Protein AF-A0AAD5YEL5-F1 (afdb_monomer)

Structure (mmCIF, N/CA/C/O backbone):
data_AF-A0AAD5YEL5-F1
#
_entry.id   AF-A0AAD5YEL5-F1
#
loop_
_atom_site.group_PDB
_atom_site.id
_atom_site.type_symbol
_atom_site.label_atom_id
_atom_site.label_alt_id
_atom_site.label_comp_id
_atom_site.label_asym_id
_atom_site.label_entity_id
_atom_site.label_seq_id
_atom_site.pdbx_PDB_ins_code
_atom_site.Cartn_x
_atom_site.Cartn_y
_atom_site.Cartn_z
_atom_site.occupancy
_atom_site.B_iso_or_equiv
_atom_site.auth_seq_id
_atom_site.auth_comp_id
_atom_site.auth_asym_id
_atom_site.auth_atom_id
_atom_site.pdbx_PDB_model_num
ATOM 1 N N . MET A 1 1 ? -29.087 7.025 43.192 1.00 60.03 1 MET A N 1
ATOM 2 C CA . MET A 1 1 ? -29.431 7.114 41.754 1.00 60.03 1 MET A CA 1
ATOM 3 C C . MET A 1 1 ? -28.448 7.960 40.945 1.00 60.03 1 MET A C 1
ATOM 5 O O . MET A 1 1 ? -28.019 7.461 39.921 1.00 60.03 1 MET A O 1
ATOM 9 N N . LYS A 1 2 ? -28.041 9.174 41.370 1.00 71.56 2 LYS A N 1
ATOM 10 C CA . LYS A 1 2 ? -27.072 10.000 40.603 1.00 71.56 2 LYS A CA 1
ATOM 11 C C . LYS A 1 2 ? -25.703 9.322 40.408 1.00 71.56 2 LYS A C 1
ATOM 13 O O . LYS A 1 2 ? -25.321 9.079 39.279 1.00 71.56 2 LYS A O 1
ATOM 18 N N . SER A 1 3 ? -25.078 8.846 41.488 1.00 79.50 3 SER A N 1
ATOM 19 C CA . SER A 1 3 ? -23.774 8.158 41.415 1.00 79.50 3 SER A CA 1
ATOM 20 C C . SER A 1 3 ? -23.759 6.912 40.510 1.00 79.50 3 SER A C 1
ATOM 22 O O . SER A 1 3 ? -22.764 6.654 39.849 1.00 79.50 3 SER A O 1
ATOM 24 N N . THR A 1 4 ? -24.854 6.149 40.440 1.00 80.94 4 THR A N 1
ATOM 25 C CA . THR A 1 4 ? -24.972 4.966 39.567 1.00 80.94 4 THR A CA 1
ATOM 26 C C . THR A 1 4 ? -25.079 5.342 38.087 1.00 80.94 4 THR A C 1
ATOM 28 O O . THR A 1 4 ? -24.641 4.598 37.219 1.00 80.94 4 THR A O 1
ATOM 31 N N . LYS A 1 5 ? -25.677 6.502 37.799 1.00 83.62 5 LYS A N 1
ATOM 32 C CA . LYS A 1 5 ? -25.782 7.041 36.446 1.00 83.62 5 LYS A CA 1
ATOM 33 C C . LYS A 1 5 ? -24.430 7.583 35.977 1.00 83.62 5 LYS A C 1
ATOM 35 O O . LYS A 1 5 ? -24.027 7.297 34.858 1.00 83.62 5 LYS A O 1
ATOM 40 N N . ASP A 1 6 ? -23.725 8.295 36.851 1.00 87.75 6 ASP A N 1
ATOM 41 C CA . ASP A 1 6 ? -22.418 8.877 36.536 1.00 87.75 6 ASP A CA 1
ATOM 42 C C . ASP A 1 6 ? -21.381 7.775 36.232 1.00 87.75 6 ASP A C 1
ATOM 44 O O . ASP A 1 6 ? -20.637 7.870 35.259 1.00 87.75 6 ASP A O 1
ATOM 48 N N . THR A 1 7 ? -21.393 6.666 36.986 1.00 88.50 7 THR A N 1
ATOM 49 C CA . THR A 1 7 ? -20.507 5.514 36.720 1.00 88.50 7 THR A CA 1
ATOM 50 C C . THR A 1 7 ? -20.870 4.750 35.446 1.00 88.50 7 THR A C 1
ATOM 52 O O . THR A 1 7 ? -19.987 4.201 34.786 1.00 88.50 7 THR A O 1
ATOM 55 N N . LEU A 1 8 ? -22.153 4.713 35.074 1.00 87.69 8 LEU A N 1
ATOM 56 C CA . LEU A 1 8 ? -22.609 4.142 33.807 1.00 87.69 8 LEU A CA 1
ATOM 57 C C . LEU A 1 8 ? -22.118 4.979 32.618 1.00 87.69 8 LEU A C 1
ATOM 59 O O . LEU A 1 8 ? -21.573 4.422 31.668 1.00 87.69 8 LEU A O 1
ATOM 63 N N . GLU A 1 9 ? -22.284 6.302 32.676 1.00 88.00 9 GLU A N 1
ATOM 64 C CA . GLU A 1 9 ? -21.824 7.220 31.626 1.00 88.00 9 GLU A CA 1
ATOM 65 C C . GLU A 1 9 ? -20.300 7.152 31.446 1.00 88.00 9 GLU A C 1
ATOM 67 O O . GLU A 1 9 ? -19.822 7.069 30.315 1.00 88.00 9 GLU A O 1
ATOM 72 N N . GLU A 1 10 ? -19.539 7.076 32.542 1.00 92.25 10 GLU A N 1
ATOM 73 C CA . GLU A 1 10 ? -18.082 6.911 32.502 1.00 92.25 10 GLU A CA 1
ATOM 74 C C . GLU A 1 10 ? -17.660 5.583 31.848 1.00 92.25 10 GLU A C 1
ATOM 76 O O . GLU A 1 10 ? -16.803 5.565 30.961 1.00 92.25 10 GLU A O 1
ATOM 81 N N . LYS A 1 11 ? -18.294 4.461 32.225 1.00 90.50 11 LYS A N 1
ATOM 82 C CA . LYS A 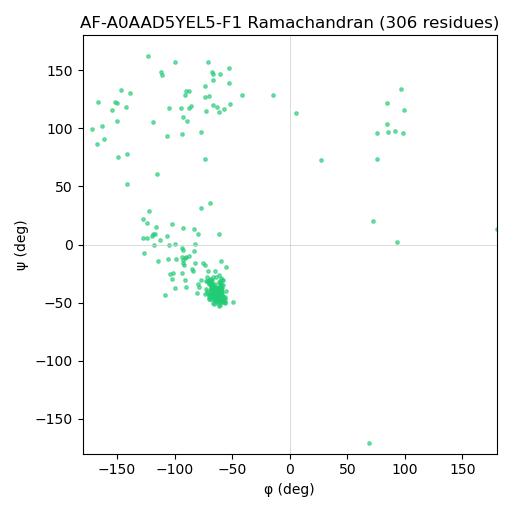1 11 ? -18.017 3.146 31.619 1.00 90.50 11 LYS A CA 1
ATOM 83 C C . LYS A 1 11 ? -18.358 3.116 30.125 1.00 90.50 11 LYS A C 1
ATOM 85 O O . LYS A 1 11 ? -17.594 2.550 29.342 1.00 90.50 11 LYS A O 1
ATOM 90 N N . LEU A 1 12 ? -19.484 3.712 29.727 1.00 90.44 12 LEU A N 1
ATOM 91 C CA . LEU A 1 12 ? -19.897 3.800 28.323 1.00 90.44 12 LEU A CA 1
ATOM 92 C C . LEU A 1 12 ? -18.916 4.648 27.509 1.00 90.44 12 LEU A C 1
ATOM 94 O O . LEU A 1 12 ? -18.442 4.189 26.468 1.00 90.44 12 LEU A O 1
ATOM 98 N N . GLY A 1 13 ? -18.555 5.830 28.019 1.00 89.25 13 GLY A N 1
ATOM 99 C CA . GLY A 1 13 ? -17.576 6.711 27.383 1.00 89.25 13 GLY A CA 1
ATOM 100 C C . GLY A 1 13 ? -16.210 6.043 27.233 1.00 89.25 13 GLY A C 1
ATOM 101 O O . GLY A 1 13 ? -15.610 6.092 26.163 1.00 89.25 13 GLY A O 1
ATOM 102 N N . SER A 1 14 ? -15.758 5.317 28.260 1.00 93.06 14 SER A N 1
ATOM 103 C CA . SER A 1 14 ? -14.503 4.560 28.209 1.00 93.06 14 SER A CA 1
ATOM 104 C C . SER A 1 14 ? -14.507 3.472 27.126 1.00 93.06 14 SER A C 1
ATOM 106 O O . SER A 1 14 ? -13.517 3.310 26.410 1.00 93.06 14 SER A O 1
ATOM 108 N N . ILE A 1 15 ? -15.612 2.731 26.962 1.00 92.00 15 ILE A N 1
ATOM 109 C CA . ILE A 1 15 ? -15.732 1.689 25.925 1.00 92.00 15 ILE A CA 1
ATOM 110 C C . ILE A 1 15 ? -15.733 2.303 24.526 1.00 92.00 15 ILE A C 1
ATOM 112 O O . ILE A 1 15 ? -15.065 1.774 23.631 1.00 92.00 15 ILE A O 1
ATOM 116 N N . GLU A 1 16 ? -16.463 3.402 24.341 1.00 89.25 16 GLU A N 1
ATOM 117 C CA . GLU A 1 16 ? -16.514 4.129 2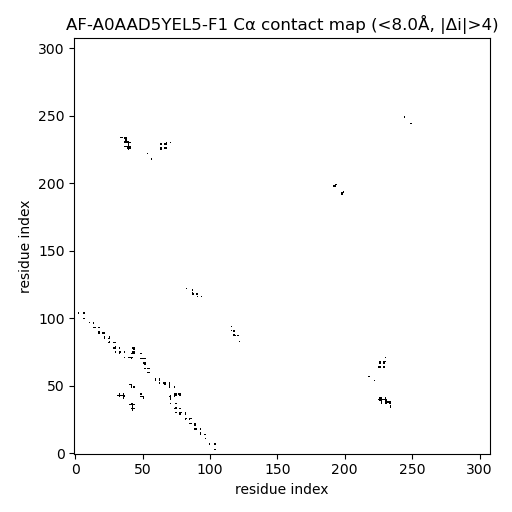3.075 1.00 89.25 16 GLU A CA 1
ATOM 118 C C . GLU A 1 16 ? -15.127 4.656 22.690 1.00 89.25 16 GLU A C 1
ATOM 120 O O . GLU A 1 16 ? -14.623 4.348 21.606 1.00 89.25 16 GLU A O 1
ATOM 125 N N . GLU A 1 17 ? -14.472 5.384 23.594 1.00 91.88 17 GLU A N 1
ATOM 126 C CA . GLU A 1 17 ? -13.170 5.999 23.343 1.00 91.88 17 GLU A CA 1
ATOM 127 C C . GLU A 1 17 ? -12.079 4.948 23.099 1.00 91.88 17 GLU A C 1
ATOM 129 O O . GLU A 1 17 ? -11.288 5.071 22.154 1.00 91.88 17 GLU A O 1
ATOM 134 N N . ALA A 1 18 ? -12.060 3.870 23.892 1.00 91.38 18 ALA A N 1
ATOM 135 C CA . ALA A 1 18 ? -11.120 2.769 23.707 1.00 91.38 18 ALA A CA 1
ATOM 136 C C . ALA A 1 18 ? -11.345 2.049 22.369 1.00 91.38 18 ALA A C 1
ATOM 138 O O . ALA A 1 18 ? -10.379 1.730 21.669 1.00 91.38 18 ALA A O 1
ATOM 139 N N . GLY A 1 19 ? -12.605 1.812 21.989 1.00 90.56 19 GLY A N 1
ATOM 140 C CA . GLY A 1 19 ? -12.966 1.194 20.713 1.00 90.56 19 GLY A CA 1
ATOM 141 C C . GLY A 1 19 ? -12.574 2.059 19.515 1.00 90.56 19 GLY A C 1
ATOM 142 O O . GLY A 1 19 ? -11.928 1.569 18.581 1.00 90.56 19 GLY A O 1
ATOM 143 N N . ALA A 1 20 ? -12.892 3.354 19.563 1.00 89.38 20 ALA A N 1
ATOM 144 C CA . ALA A 1 20 ? -12.575 4.316 18.511 1.00 89.38 20 ALA A CA 1
ATOM 145 C C . ALA A 1 20 ? -11.061 4.492 18.340 1.00 89.38 20 ALA A C 1
ATOM 147 O O . ALA A 1 20 ? -10.538 4.393 17.226 1.00 89.38 20 ALA A O 1
ATOM 148 N N . THR A 1 21 ? -10.334 4.680 19.443 1.00 90.88 21 THR A N 1
ATOM 149 C CA . THR A 1 21 ? -8.877 4.872 19.426 1.00 90.88 21 THR A CA 1
ATOM 150 C C . THR A 1 21 ? -8.157 3.623 18.929 1.00 90.88 21 THR A C 1
ATOM 152 O O . THR A 1 21 ? -7.275 3.720 18.071 1.00 90.88 21 THR A O 1
ATOM 155 N N . ARG A 1 22 ? -8.564 2.434 19.397 1.00 92.31 22 ARG A N 1
ATOM 156 C CA . ARG A 1 22 ? -8.002 1.153 18.948 1.00 92.31 22 ARG A CA 1
ATOM 157 C C . ARG A 1 22 ? -8.227 0.936 17.458 1.00 92.31 22 ARG A C 1
ATOM 159 O O . ARG A 1 22 ? -7.270 0.636 16.747 1.00 92.31 22 ARG A O 1
ATOM 166 N N . THR A 1 23 ? -9.458 1.121 16.986 1.00 92.12 23 THR A N 1
ATOM 167 C CA . THR A 1 23 ? -9.810 0.936 15.571 1.00 92.12 23 THR A CA 1
ATOM 168 C C . THR A 1 23 ? -9.034 1.907 14.692 1.00 92.12 23 THR A C 1
ATOM 170 O O . THR A 1 23 ? -8.425 1.498 13.703 1.00 92.12 23 THR A O 1
ATOM 173 N N . ARG A 1 24 ? -8.981 3.187 15.081 1.00 89.38 24 ARG A N 1
ATOM 174 C CA . ARG A 1 24 ? -8.246 4.224 14.351 1.00 89.38 24 ARG A CA 1
ATOM 175 C C . ARG A 1 24 ? -6.754 3.916 14.276 1.00 89.38 24 ARG A C 1
ATOM 177 O O . ARG A 1 24 ? -6.180 3.989 13.192 1.00 89.38 24 ARG A O 1
ATOM 184 N N . SER A 1 25 ? -6.135 3.573 15.406 1.00 91.44 25 SER A N 1
ATOM 185 C CA . SER A 1 25 ? -4.701 3.275 15.470 1.00 91.44 25 SER A CA 1
ATOM 186 C C . SER A 1 25 ? -4.351 2.048 14.627 1.00 91.44 25 SER A C 1
ATOM 188 O O . SER A 1 25 ? -3.506 2.136 13.737 1.00 91.44 25 SER A O 1
ATOM 190 N N . LYS A 1 26 ? -5.078 0.939 14.813 1.00 91.25 26 LYS A N 1
ATOM 191 C CA . LYS A 1 26 ? -4.846 -0.309 14.074 1.00 91.25 26 LYS A CA 1
ATOM 192 C C . LYS A 1 26 ? -5.088 -0.170 12.575 1.00 91.25 26 LYS A C 1
ATOM 194 O O . LYS A 1 26 ? -4.292 -0.657 11.780 1.00 91.25 26 LYS A O 1
ATOM 199 N N . THR A 1 27 ? -6.162 0.509 12.173 1.00 89.94 27 THR A N 1
ATOM 200 C CA . THR A 1 27 ? -6.455 0.737 10.749 1.00 89.94 27 THR A CA 1
ATOM 201 C C . THR A 1 27 ? -5.363 1.587 10.111 1.00 89.94 27 THR A C 1
ATOM 203 O O . THR A 1 27 ? -4.889 1.266 9.023 1.00 89.94 27 THR A O 1
ATOM 206 N N . LYS A 1 28 ? -4.900 2.632 10.807 1.00 90.19 28 LYS A N 1
ATOM 207 C CA . LYS A 1 28 ? -3.792 3.470 10.339 1.00 90.19 28 LYS A CA 1
ATOM 208 C C . LYS A 1 28 ? -2.496 2.672 10.203 1.00 90.19 28 LYS A C 1
ATOM 210 O O . LYS A 1 28 ? -1.810 2.806 9.196 1.00 90.19 28 LYS A O 1
ATOM 215 N N . GLU A 1 29 ? -2.171 1.837 11.184 1.00 91.31 29 GLU A N 1
ATOM 216 C CA . GLU A 1 29 ? -0.990 0.972 11.146 1.00 91.31 29 GLU A CA 1
ATOM 217 C C . GLU A 1 29 ? -1.044 -0.010 9.967 1.00 91.31 29 GLU A C 1
ATOM 219 O O . GLU A 1 29 ? -0.094 -0.090 9.189 1.00 91.31 29 GLU A O 1
ATOM 224 N N . MET A 1 30 ? -2.179 -0.689 9.772 1.00 88.25 30 MET A N 1
ATOM 225 C CA . MET A 1 30 ? -2.374 -1.628 8.663 1.00 88.25 30 MET A CA 1
ATOM 226 C C . MET A 1 30 ? -2.285 -0.949 7.293 1.00 88.25 30 MET A C 1
ATOM 228 O O . MET A 1 30 ? -1.629 -1.470 6.388 1.00 88.25 30 MET A O 1
ATOM 232 N N . LEU A 1 31 ? -2.908 0.222 7.132 1.00 87.81 31 LEU A N 1
ATOM 233 C CA . LEU A 1 31 ? -2.862 0.974 5.879 1.00 87.81 31 LEU A CA 1
ATOM 234 C C . LEU A 1 31 ? -1.461 1.516 5.592 1.00 87.81 31 LEU A C 1
ATOM 236 O O . LEU A 1 31 ? -0.997 1.397 4.460 1.00 87.81 31 LEU A O 1
ATOM 240 N N . ASN A 1 32 ? -0.758 2.040 6.597 1.00 89.94 32 ASN A N 1
ATOM 241 C CA . ASN A 1 32 ? 0.625 2.492 6.437 1.00 89.94 32 ASN A CA 1
ATOM 242 C C . ASN A 1 32 ? 1.547 1.335 6.046 1.00 89.94 32 ASN A C 1
ATOM 244 O O . ASN A 1 32 ? 2.306 1.452 5.086 1.00 89.94 32 ASN A O 1
ATOM 248 N N . LEU A 1 33 ? 1.418 0.184 6.711 1.00 90.56 33 LEU A N 1
ATOM 249 C CA . LEU A 1 33 ? 2.179 -1.016 6.370 1.00 90.56 33 LEU A CA 1
ATOM 250 C C . LEU A 1 33 ? 1.914 -1.465 4.924 1.00 90.56 33 LEU A C 1
ATOM 252 O O . LEU A 1 33 ? 2.845 -1.837 4.204 1.00 90.56 33 LEU A O 1
ATOM 256 N N . ALA A 1 34 ? 0.654 -1.428 4.486 1.00 88.44 34 ALA A N 1
ATOM 257 C CA . ALA A 1 34 ? 0.283 -1.767 3.117 1.00 88.44 34 ALA A CA 1
ATOM 258 C C . ALA A 1 34 ? 0.851 -0.762 2.103 1.00 88.44 34 ALA A C 1
ATOM 260 O O . ALA A 1 34 ? 1.395 -1.172 1.074 1.00 88.44 34 ALA A O 1
ATOM 261 N N . LEU A 1 35 ? 0.778 0.538 2.401 1.00 88.06 35 LEU A N 1
ATOM 262 C CA . LEU A 1 35 ? 1.334 1.604 1.567 1.00 88.06 35 LEU A CA 1
ATOM 263 C C . LEU A 1 35 ? 2.854 1.492 1.434 1.00 88.06 35 LEU A C 1
ATOM 265 O O . LEU A 1 35 ? 3.367 1.602 0.321 1.00 88.06 35 LEU A O 1
ATOM 269 N N . ASP A 1 36 ? 3.569 1.203 2.520 1.00 89.19 36 ASP A N 1
ATOM 270 C CA . ASP A 1 36 ? 5.022 1.017 2.502 1.00 89.19 36 ASP A CA 1
ATOM 271 C C . ASP A 1 36 ? 5.428 -0.208 1.679 1.00 89.19 36 ASP A C 1
ATOM 273 O O . ASP A 1 36 ? 6.371 -0.156 0.881 1.00 89.19 36 ASP A O 1
ATOM 277 N N . ARG A 1 37 ? 4.692 -1.318 1.814 1.00 88.62 37 ARG A N 1
ATOM 278 C CA . ARG A 1 37 ? 4.913 -2.527 1.004 1.00 88.62 37 ARG A CA 1
ATOM 279 C C . ARG A 1 37 ? 4.679 -2.262 -0.480 1.00 88.62 37 ARG A C 1
ATOM 281 O O . ARG A 1 37 ? 5.519 -2.647 -1.299 1.00 88.62 37 ARG A O 1
ATOM 288 N N . VAL A 1 38 ? 3.604 -1.553 -0.821 1.00 87.75 38 VAL A N 1
ATOM 289 C CA . VAL A 1 38 ? 3.331 -1.136 -2.203 1.00 87.75 38 VAL A CA 1
ATOM 290 C C . VAL A 1 38 ? 4.409 -0.182 -2.705 1.00 87.75 38 VAL A C 1
ATOM 292 O O . VAL A 1 38 ? 4.892 -0.368 -3.817 1.00 87.75 38 VAL A O 1
ATOM 295 N N . GLY A 1 39 ? 4.875 0.764 -1.888 1.00 84.94 39 GLY A N 1
ATOM 296 C CA . GLY A 1 39 ? 5.997 1.654 -2.204 1.00 84.94 39 GLY A CA 1
ATOM 297 C C . GLY A 1 39 ? 7.299 0.913 -2.527 1.00 84.94 39 GLY A C 1
ATOM 298 O O . GLY A 1 39 ? 8.094 1.354 -3.359 1.00 84.94 39 GLY A O 1
ATOM 299 N N . GLN A 1 40 ? 7.501 -0.266 -1.935 1.00 88.00 40 GLN A N 1
ATOM 300 C CA . GLN A 1 40 ? 8.617 -1.169 -2.243 1.00 88.00 40 GLN A CA 1
ATOM 301 C C . GLN A 1 40 ? 8.384 -2.051 -3.482 1.00 88.00 40 GLN A C 1
ATOM 303 O O . GLN A 1 40 ? 9.245 -2.868 -3.816 1.00 88.00 40 GLN A O 1
ATOM 308 N N . GLY A 1 41 ? 7.242 -1.921 -4.161 1.00 83.31 41 GLY A N 1
ATOM 309 C CA . GLY A 1 41 ? 6.861 -2.763 -5.294 1.00 83.31 41 GLY A CA 1
ATOM 310 C C . GLY A 1 41 ? 6.474 -4.188 -4.907 1.00 83.31 41 GLY A C 1
ATOM 311 O O . GLY A 1 41 ? 6.534 -5.083 -5.746 1.00 83.31 41 GLY A O 1
ATOM 312 N N . LYS A 1 42 ? 6.116 -4.420 -3.641 1.00 86.94 42 LYS A N 1
ATOM 313 C CA . LYS A 1 42 ? 5.608 -5.704 -3.144 1.00 86.94 42 LYS A CA 1
ATOM 314 C C . LYS A 1 42 ? 4.077 -5.640 -3.041 1.00 86.94 42 LYS A C 1
ATOM 316 O O . LYS A 1 42 ? 3.529 -4.545 -2.913 1.00 86.94 42 LYS A O 1
ATOM 321 N N . PRO A 1 43 ? 3.371 -6.783 -3.063 1.00 82.69 43 PRO A N 1
ATOM 322 C CA . PRO A 1 43 ? 1.948 -6.816 -2.734 1.00 82.69 43 PRO A CA 1
ATOM 323 C C . PRO A 1 43 ? 1.688 -6.151 -1.372 1.00 82.69 43 PRO A C 1
ATOM 325 O O . PRO A 1 43 ? 2.468 -6.333 -0.436 1.00 82.69 43 PRO A O 1
ATOM 328 N N . GLY A 1 44 ? 0.607 -5.370 -1.264 1.00 72.81 44 GLY A N 1
ATOM 329 C CA . GLY A 1 44 ? 0.267 -4.637 -0.033 1.00 72.81 44 GLY A CA 1
ATOM 330 C C . GLY A 1 44 ? -0.074 -5.540 1.160 1.00 72.81 44 GLY A C 1
ATOM 331 O O . GLY A 1 44 ? 0.090 -5.140 2.309 1.00 72.81 44 GLY A O 1
ATOM 332 N N . VAL A 1 45 ? -0.476 -6.784 0.896 1.00 80.19 45 VAL A N 1
ATOM 333 C CA . VAL A 1 45 ? -0.843 -7.797 1.896 1.00 80.19 45 VAL A CA 1
ATOM 334 C C . VAL A 1 45 ? 0.037 -9.037 1.700 1.00 80.19 45 VAL A C 1
ATOM 336 O O . VAL A 1 45 ? 0.705 -9.172 0.675 1.00 80.19 45 VAL A O 1
ATOM 339 N N . GLU A 1 46 ? 0.113 -9.908 2.705 1.00 75.25 46 GLU A N 1
ATOM 340 C CA . GLU A 1 46 ? 0.951 -11.108 2.676 1.00 75.25 46 GLU A CA 1
ATOM 341 C C . GLU A 1 46 ? 0.722 -11.986 1.434 1.00 75.25 46 GLU A C 1
ATOM 343 O O . GLU A 1 46 ? -0.359 -12.022 0.843 1.00 75.25 46 GLU A O 1
ATOM 348 N N . LYS A 1 47 ? 1.781 -12.711 1.045 1.00 59.53 47 LYS A N 1
ATOM 349 C CA . LYS A 1 47 ? 1.885 -13.470 -0.214 1.00 59.53 47 LYS A CA 1
ATOM 350 C C . LYS A 1 47 ? 0.762 -14.492 -0.444 1.00 59.53 47 LYS A C 1
ATOM 352 O O . LYS A 1 47 ? 0.589 -14.917 -1.580 1.00 59.53 47 LYS A O 1
ATOM 357 N N . SER A 1 48 ? 0.038 -14.900 0.599 1.00 60.19 48 SER A N 1
ATOM 358 C CA . SER A 1 48 ? -1.075 -15.853 0.515 1.00 60.19 48 SER A CA 1
ATOM 359 C C . SER A 1 48 ? -2.318 -15.276 -0.164 1.00 60.19 48 SER A C 1
ATOM 361 O O . SER A 1 48 ? -3.121 -16.043 -0.687 1.00 60.19 48 SER A O 1
ATOM 363 N N . LEU A 1 49 ? -2.477 -13.948 -0.178 1.00 64.88 49 LEU A N 1
ATOM 364 C CA . LEU A 1 49 ? -3.686 -13.300 -0.690 1.00 64.88 49 LEU A CA 1
ATOM 365 C C . LEU A 1 49 ? -3.516 -12.779 -2.119 1.00 64.88 49 LEU A C 1
ATOM 367 O O . LEU A 1 49 ? -4.451 -12.872 -2.909 1.00 64.88 49 LEU A O 1
ATOM 371 N N . ILE A 1 50 ? -2.337 -12.249 -2.468 1.00 78.50 50 ILE A N 1
ATOM 372 C CA . ILE A 1 50 ? -2.044 -11.709 -3.804 1.00 78.50 50 ILE A CA 1
ATOM 373 C C . ILE A 1 50 ? -0.573 -11.941 -4.176 1.00 78.50 50 ILE A C 1
ATOM 375 O O . ILE A 1 50 ? 0.339 -11.598 -3.420 1.00 78.50 50 ILE A O 1
ATOM 379 N N . SER A 1 51 ? -0.337 -12.434 -5.396 1.00 84.75 51 SER A N 1
ATOM 380 C CA . SER A 1 51 ? 0.987 -12.532 -6.023 1.00 84.75 51 SER A CA 1
ATOM 381 C C . SER A 1 51 ? 1.120 -11.579 -7.210 1.00 84.75 51 SER A C 1
ATOM 383 O O . SER A 1 51 ? 0.152 -11.340 -7.928 1.00 84.75 51 SER A O 1
ATOM 385 N N . LEU A 1 52 ? 2.333 -11.075 -7.456 1.00 84.62 52 LEU A N 1
ATOM 386 C CA . LEU A 1 52 ? 2.631 -10.301 -8.664 1.00 84.62 52 LEU A CA 1
ATOM 387 C C . LEU A 1 52 ? 2.528 -11.183 -9.921 1.00 84.62 52 LEU A C 1
ATOM 389 O O . LEU A 1 52 ? 2.861 -12.370 -9.847 1.00 84.62 52 LEU A O 1
ATOM 393 N N . PRO A 1 53 ? 2.098 -10.621 -11.065 1.00 85.19 53 PRO A N 1
ATOM 394 C CA . PRO A 1 53 ? 2.066 -11.353 -12.325 1.00 85.19 53 PRO A CA 1
ATOM 395 C C . PRO A 1 53 ? 3.481 -11.812 -12.722 1.00 85.19 53 PRO A C 1
ATOM 397 O O . PRO A 1 53 ? 4.462 -11.119 -12.431 1.00 85.19 53 PRO A O 1
ATOM 400 N N . PRO A 1 54 ? 3.621 -12.973 -13.382 1.00 84.25 54 PRO A N 1
ATOM 401 C CA . PRO A 1 54 ? 4.908 -13.422 -13.893 1.00 84.25 54 PRO A CA 1
ATOM 402 C C . PRO A 1 54 ? 5.386 -12.502 -15.024 1.00 84.25 54 PRO A C 1
ATOM 404 O O . PRO A 1 54 ? 4.601 -12.065 -15.863 1.00 84.25 54 PRO A O 1
ATOM 407 N N . TYR A 1 55 ? 6.689 -12.220 -15.070 1.00 81.38 55 TYR A N 1
ATOM 408 C CA . TYR A 1 55 ? 7.259 -11.317 -16.069 1.00 81.38 55 TYR A CA 1
ATOM 409 C C . TYR A 1 55 ? 7.161 -11.914 -17.491 1.00 81.38 55 TYR A C 1
ATOM 411 O O . TYR A 1 55 ? 7.761 -12.962 -17.751 1.00 81.38 55 TYR A O 1
ATOM 419 N N . PRO A 1 56 ? 6.468 -11.257 -18.443 1.00 79.00 56 PRO A N 1
ATOM 420 C CA . PRO A 1 56 ? 6.156 -11.824 -19.756 1.00 79.00 56 PRO A CA 1
ATOM 421 C C . PRO A 1 56 ? 7.289 -11.691 -20.794 1.00 79.00 56 PRO A C 1
ATOM 423 O O . PRO A 1 56 ? 7.062 -11.947 -21.976 1.00 79.00 56 PRO A O 1
ATOM 426 N N . ARG A 1 57 ? 8.518 -11.345 -20.368 1.00 79.19 57 ARG A N 1
ATOM 427 C CA . ARG A 1 57 ? 9.698 -11.052 -21.218 1.00 79.19 57 ARG A CA 1
ATOM 428 C C . ARG A 1 57 ? 9.546 -9.743 -22.032 1.00 79.19 57 ARG A C 1
ATOM 430 O O . ARG A 1 57 ? 8.651 -8.947 -21.766 1.00 79.19 57 ARG A O 1
ATOM 437 N N . LEU A 1 58 ? 10.465 -9.477 -22.974 1.00 71.38 58 LEU A N 1
ATOM 438 C CA . LEU A 1 58 ? 10.702 -8.149 -23.585 1.00 71.38 58 LEU A CA 1
ATOM 439 C C . LEU A 1 58 ? 9.491 -7.466 -24.229 1.00 71.38 58 LEU A C 1
ATOM 441 O O . LEU A 1 58 ? 9.374 -6.252 -24.172 1.00 71.38 58 LEU A O 1
ATOM 445 N N . LEU A 1 59 ? 8.637 -8.211 -24.924 1.00 76.56 59 LEU A N 1
ATOM 446 C CA . LEU A 1 59 ? 7.684 -7.594 -25.854 1.00 76.56 59 LEU A CA 1
ATOM 447 C C . LEU A 1 59 ? 6.373 -7.170 -25.179 1.00 76.56 59 LEU A C 1
ATOM 449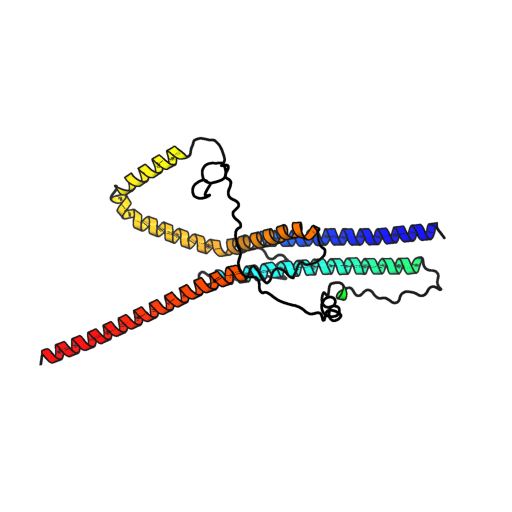 O O . LEU A 1 59 ? 5.575 -6.464 -25.780 1.00 76.56 59 LEU A O 1
ATOM 453 N N . ARG A 1 60 ? 6.151 -7.565 -23.917 1.00 79.12 60 ARG A N 1
ATOM 454 C CA . ARG A 1 60 ? 4.903 -7.314 -23.170 1.00 79.12 60 ARG A CA 1
ATOM 455 C C . ARG A 1 60 ? 5.131 -6.549 -21.866 1.00 79.12 60 ARG A C 1
ATOM 457 O O . ARG A 1 60 ? 4.387 -6.693 -20.900 1.00 79.12 60 ARG A O 1
ATOM 464 N N . ILE A 1 61 ? 6.176 -5.724 -21.833 1.00 80.94 61 ILE A N 1
ATOM 465 C CA . ILE A 1 61 ? 6.538 -4.912 -20.661 1.00 80.94 61 ILE A CA 1
ATOM 466 C C . ILE A 1 61 ? 5.399 -3.956 -20.275 1.00 80.94 61 ILE A C 1
ATOM 468 O O . ILE A 1 61 ? 5.171 -3.708 -19.092 1.00 80.94 61 ILE A O 1
ATOM 472 N N . TRP A 1 62 ? 4.670 -3.441 -21.266 1.00 79.38 62 TRP A N 1
ATOM 473 C CA . TRP A 1 62 ? 3.538 -2.549 -21.037 1.00 79.38 62 TRP A CA 1
ATOM 474 C C . TRP A 1 62 ? 2.374 -3.253 -20.336 1.00 79.38 62 TRP A C 1
ATOM 476 O O . TRP A 1 62 ? 1.922 -2.786 -19.290 1.00 79.38 62 TRP A O 1
ATOM 486 N N . ASP A 1 63 ? 1.955 -4.410 -20.859 1.00 81.62 63 ASP A N 1
ATOM 487 C CA . ASP A 1 63 ? 0.926 -5.249 -20.237 1.00 81.62 63 ASP A CA 1
ATOM 488 C C . ASP A 1 63 ? 1.327 -5.615 -18.805 1.00 81.62 63 ASP A C 1
ATOM 490 O O . ASP A 1 63 ? 0.541 -5.447 -17.876 1.00 81.62 63 ASP A O 1
ATOM 494 N N . TYR A 1 64 ? 2.589 -6.009 -18.604 1.00 83.88 64 TYR A N 1
ATOM 495 C CA . TYR A 1 64 ? 3.132 -6.311 -17.282 1.00 83.88 64 TYR A CA 1
ATOM 496 C C . TYR A 1 64 ? 3.027 -5.127 -16.322 1.00 83.88 64 TYR A C 1
ATOM 498 O O . TYR A 1 64 ? 2.584 -5.291 -15.189 1.00 83.88 64 TYR A O 1
ATOM 506 N N . ALA A 1 65 ? 3.397 -3.919 -16.753 1.00 82.69 65 ALA A N 1
ATOM 507 C CA . ALA A 1 65 ? 3.298 -2.733 -15.908 1.00 82.69 65 ALA A CA 1
ATOM 508 C C . ALA A 1 65 ? 1.843 -2.436 -15.498 1.00 82.69 65 ALA A C 1
ATOM 510 O O . ALA A 1 65 ? 1.595 -2.076 -14.342 1.00 82.69 65 ALA A O 1
ATOM 511 N N . GLN A 1 66 ? 0.880 -2.627 -16.407 1.00 84.00 66 GLN A N 1
ATOM 512 C CA . GLN A 1 66 ? -0.549 -2.464 -16.114 1.00 84.00 66 GLN A CA 1
ATOM 513 C C . GLN A 1 66 ? -1.070 -3.546 -15.164 1.00 84.00 66 GLN A C 1
ATOM 515 O O . GLN A 1 66 ? -1.770 -3.239 -14.196 1.00 84.00 66 GLN A O 1
ATOM 520 N N . GLU A 1 67 ? -0.697 -4.804 -15.385 1.00 84.81 67 GLU A N 1
ATOM 521 C CA . GLU A 1 67 ? -1.073 -5.920 -14.516 1.00 84.81 67 GLU A CA 1
ATOM 522 C C . GLU A 1 67 ? -0.479 -5.764 -13.111 1.00 84.81 67 GLU A C 1
ATOM 524 O O . GLU A 1 67 ? -1.187 -5.942 -12.117 1.00 84.81 67 GLU A O 1
ATOM 529 N N . VAL A 1 68 ? 0.788 -5.349 -13.000 1.00 86.94 68 VAL A N 1
ATOM 530 C CA . VAL A 1 68 ? 1.440 -5.032 -11.721 1.00 86.94 68 VAL A CA 1
ATOM 531 C C . VAL A 1 68 ? 0.696 -3.906 -11.014 1.00 86.94 68 VAL A C 1
ATOM 533 O O . VAL A 1 68 ? 0.360 -4.045 -9.840 1.00 86.94 68 VAL A O 1
ATOM 536 N N . ARG A 1 69 ? 0.369 -2.814 -11.715 1.00 85.81 69 ARG A N 1
ATOM 537 C CA . ARG A 1 69 ? -0.415 -1.707 -11.150 1.00 85.81 69 ARG A CA 1
ATOM 538 C C . ARG A 1 69 ? -1.761 -2.187 -10.605 1.00 85.81 69 ARG A C 1
ATOM 540 O O . ARG A 1 69 ? -2.097 -1.879 -9.462 1.00 85.81 69 ARG A O 1
ATOM 547 N N . LYS A 1 70 ? -2.514 -2.952 -11.400 1.00 86.81 70 LYS A N 1
ATOM 548 C CA . LYS A 1 70 ? -3.821 -3.508 -11.015 1.00 86.81 70 LYS A CA 1
ATOM 549 C C . LYS A 1 70 ? -3.704 -4.403 -9.783 1.00 86.81 70 LYS A C 1
ATOM 551 O O . LYS A 1 70 ? -4.509 -4.297 -8.864 1.00 86.81 70 LYS A O 1
ATOM 556 N N . THR A 1 71 ? -2.663 -5.227 -9.740 1.00 88.31 71 THR A N 1
ATOM 557 C CA . THR A 1 71 ? -2.372 -6.132 -8.624 1.00 88.31 71 THR A CA 1
ATOM 558 C C . THR A 1 71 ? -2.027 -5.368 -7.344 1.00 88.31 71 THR A C 1
ATOM 560 O O . THR A 1 71 ? -2.543 -5.688 -6.275 1.00 88.31 71 THR A O 1
ATOM 563 N N . LEU A 1 72 ? -1.197 -4.325 -7.438 1.00 84.81 72 LEU A N 1
ATOM 564 C CA . LEU A 1 72 ? -0.840 -3.481 -6.294 1.00 84.81 72 LEU A CA 1
ATOM 565 C C . LEU A 1 72 ? -2.063 -2.737 -5.738 1.00 84.81 72 LEU A C 1
ATOM 567 O O . LEU A 1 72 ? -2.260 -2.722 -4.525 1.00 84.81 72 LEU A O 1
ATOM 571 N N . LEU A 1 73 ? -2.916 -2.186 -6.607 1.00 86.38 73 LEU A N 1
ATOM 572 C CA . LEU A 1 73 ? -4.165 -1.529 -6.203 1.00 86.38 73 LEU A CA 1
ATOM 573 C C . LEU A 1 73 ? -5.158 -2.508 -5.565 1.00 86.38 73 LEU A C 1
ATOM 575 O O . LEU A 1 73 ? -5.746 -2.192 -4.532 1.00 86.38 73 LEU A O 1
ATOM 579 N N . ALA A 1 74 ? -5.299 -3.713 -6.124 1.00 86.06 74 ALA A N 1
ATOM 580 C CA . ALA A 1 74 ? -6.098 -4.772 -5.514 1.00 86.06 74 ALA A CA 1
ATOM 581 C C . ALA A 1 74 ? -5.570 -5.139 -4.115 1.00 86.06 74 ALA A C 1
ATOM 583 O O . ALA A 1 74 ? -6.360 -5.320 -3.192 1.00 86.06 74 ALA A O 1
ATOM 584 N N . GLY A 1 75 ? -4.245 -5.158 -3.929 1.00 85.94 75 GLY A N 1
ATOM 585 C CA . GLY A 1 75 ? -3.603 -5.338 -2.624 1.00 85.94 75 GLY A CA 1
ATOM 586 C C . GLY A 1 75 ? -4.000 -4.281 -1.599 1.00 85.94 75 GLY A C 1
ATOM 587 O O . GLY A 1 75 ? -4.336 -4.629 -0.471 1.00 85.94 75 GLY A O 1
ATOM 588 N N . ILE A 1 76 ? -4.032 -3.007 -1.990 1.00 86.38 76 ILE A N 1
ATOM 589 C CA . ILE A 1 76 ? -4.506 -1.928 -1.108 1.00 86.38 76 ILE A CA 1
ATOM 590 C C . ILE A 1 76 ? -5.989 -2.121 -0.774 1.00 86.38 76 ILE A C 1
ATOM 592 O O . ILE A 1 76 ? -6.371 -2.003 0.386 1.00 86.38 76 ILE A O 1
ATOM 596 N N . GLY A 1 77 ? -6.817 -2.484 -1.757 1.00 85.50 77 GLY A N 1
ATOM 597 C CA . GLY A 1 77 ? -8.236 -2.774 -1.530 1.00 85.50 77 GLY A CA 1
ATOM 598 C C . GLY A 1 77 ? -8.471 -3.909 -0.526 1.00 85.50 77 GLY A C 1
ATOM 599 O O . GLY A 1 77 ? -9.375 -3.818 0.299 1.00 85.50 77 GLY A O 1
ATOM 600 N N . ILE A 1 78 ? -7.640 -4.957 -0.538 1.00 86.94 78 ILE A N 1
ATOM 601 C CA . ILE A 1 78 ? -7.698 -6.023 0.477 1.00 86.94 78 ILE A CA 1
ATOM 602 C C . ILE A 1 78 ? -7.252 -5.506 1.848 1.00 86.94 78 ILE A C 1
ATOM 604 O O . ILE A 1 78 ? -7.895 -5.826 2.842 1.00 86.94 78 ILE A O 1
ATOM 608 N N . ALA A 1 79 ? -6.199 -4.688 1.924 1.00 87.31 79 ALA A N 1
ATOM 609 C CA . ALA A 1 79 ? -5.766 -4.093 3.191 1.00 87.31 79 ALA A CA 1
ATOM 610 C C . ALA A 1 79 ? -6.866 -3.226 3.829 1.00 87.31 79 ALA A C 1
ATOM 612 O O . ALA A 1 79 ? -7.068 -3.289 5.039 1.00 87.31 79 ALA A O 1
ATOM 613 N N . VAL A 1 80 ? -7.624 -2.480 3.016 1.00 89.19 80 VAL A N 1
ATOM 614 C CA . VAL A 1 80 ? -8.810 -1.738 3.476 1.00 89.19 80 VAL A CA 1
ATOM 615 C C . VAL A 1 80 ? -9.859 -2.692 4.044 1.00 89.19 80 VAL A C 1
ATOM 617 O O . VAL A 1 80 ? -10.323 -2.466 5.154 1.00 89.19 80 VAL A O 1
ATOM 620 N N . LYS A 1 81 ? -10.172 -3.796 3.352 1.00 88.94 81 LYS A N 1
ATOM 621 C CA . LYS A 1 81 ? -11.123 -4.805 3.856 1.00 88.94 81 LYS A CA 1
ATOM 622 C C . LYS A 1 81 ? -10.680 -5.439 5.176 1.00 88.94 81 LYS A C 1
ATOM 624 O O . LYS A 1 81 ? -11.517 -5.698 6.028 1.00 88.94 81 LYS A O 1
ATOM 629 N N . LEU A 1 82 ? -9.380 -5.667 5.367 1.00 89.44 82 LEU A N 1
ATOM 630 C CA . LEU A 1 82 ? -8.842 -6.152 6.644 1.00 89.44 82 LEU A CA 1
ATOM 631 C C . LEU A 1 82 ? -9.002 -5.109 7.762 1.00 89.44 82 LEU A C 1
ATOM 633 O O . LEU A 1 82 ? -9.334 -5.464 8.890 1.00 89.44 82 LEU A O 1
ATOM 637 N N . GLY A 1 83 ? -8.812 -3.825 7.446 1.00 89.56 83 GLY A N 1
ATOM 638 C CA . GLY A 1 83 ? -9.096 -2.728 8.373 1.00 89.56 83 GLY A CA 1
ATOM 639 C C . GLY A 1 83 ? -10.583 -2.618 8.725 1.00 89.56 83 GLY A C 1
ATOM 640 O O . GLY A 1 83 ? -10.924 -2.456 9.894 1.00 89.56 83 GLY A O 1
ATOM 641 N N . GLU A 1 84 ? -11.467 -2.757 7.734 1.00 88.00 84 GLU A N 1
ATOM 642 C CA . GLU A 1 84 ? -12.919 -2.808 7.940 1.00 88.00 84 GLU A CA 1
ATOM 643 C C . GLU A 1 84 ? -13.320 -3.996 8.819 1.00 88.00 84 GLU A C 1
ATOM 645 O O . GLU A 1 84 ? -14.144 -3.834 9.713 1.00 88.00 84 GLU A O 1
ATOM 650 N N . GLU A 1 85 ? -12.717 -5.169 8.620 1.00 91.81 85 GLU A N 1
ATOM 651 C CA . GLU A 1 85 ? -12.979 -6.350 9.446 1.00 91.81 85 GLU A CA 1
ATOM 652 C C . GLU A 1 85 ? -12.547 -6.138 10.906 1.00 91.81 85 GLU A C 1
ATOM 654 O O . GLU A 1 85 ? -13.320 -6.389 11.828 1.00 91.81 85 GLU A O 1
ATOM 659 N N . GLU A 1 86 ? -11.357 -5.578 11.148 1.00 91.25 86 GLU A N 1
ATOM 660 C CA . GLU A 1 86 ? -10.918 -5.233 12.511 1.00 91.25 86 GLU A CA 1
ATOM 661 C C . GLU A 1 86 ? -11.852 -4.202 13.169 1.00 91.25 86 GLU A C 1
ATOM 663 O O . GLU A 1 86 ? -12.117 -4.275 14.377 1.00 91.25 86 GLU A O 1
ATOM 668 N N . ALA A 1 87 ? -12.373 -3.252 12.386 1.00 91.69 87 ALA A N 1
ATOM 669 C CA . ALA A 1 87 ? -13.369 -2.297 12.854 1.00 91.69 87 ALA A CA 1
ATOM 670 C C . ALA A 1 87 ? -14.681 -3.000 13.226 1.00 91.69 87 ALA A C 1
ATOM 672 O O . ALA A 1 87 ? -15.196 -2.763 14.317 1.00 91.69 87 ALA A O 1
ATOM 673 N N . ARG A 1 88 ? -15.180 -3.919 12.386 1.00 92.06 88 ARG A N 1
ATOM 674 C CA . ARG A 1 88 ? -16.378 -4.726 12.678 1.00 92.06 88 ARG A CA 1
ATOM 675 C C . ARG A 1 88 ? -16.223 -5.504 13.979 1.00 92.06 88 ARG A C 1
ATOM 677 O O . ARG A 1 88 ? -17.112 -5.421 14.821 1.00 92.06 88 ARG A O 1
ATOM 684 N N . VAL A 1 89 ? -15.093 -6.189 14.168 1.00 93.81 89 VAL A N 1
ATOM 685 C CA . VAL A 1 89 ? -14.792 -6.982 15.375 1.00 93.81 89 VAL A CA 1
ATOM 686 C C . VAL A 1 89 ? -14.708 -6.101 16.622 1.00 93.81 89 VAL A C 1
ATOM 688 O O . VAL A 1 89 ? -15.224 -6.451 17.686 1.00 93.81 89 VAL A O 1
ATOM 691 N N . THR A 1 90 ? -14.064 -4.937 16.517 1.00 93.44 90 THR A N 1
ATOM 692 C CA . THR A 1 90 ? -13.949 -4.012 17.653 1.00 93.44 90 THR A CA 1
ATOM 693 C C . THR A 1 90 ? -15.307 -3.406 18.009 1.00 93.44 90 THR A C 1
ATOM 695 O O . THR A 1 90 ? -15.637 -3.308 19.192 1.00 93.44 90 THR A O 1
ATOM 698 N N . THR A 1 91 ? -16.117 -3.039 17.012 1.00 92.06 91 THR A N 1
ATOM 699 C CA . THR A 1 91 ? -17.463 -2.497 17.225 1.00 92.06 91 THR A CA 1
ATOM 700 C C . THR A 1 91 ? -18.426 -3.554 17.752 1.00 92.06 91 THR A C 1
ATOM 702 O O . THR A 1 91 ? -19.151 -3.253 18.695 1.00 92.06 91 THR A O 1
ATOM 705 N N . SER A 1 92 ? -18.413 -4.788 17.237 1.00 93.81 92 SER A N 1
ATOM 706 C CA . SER A 1 92 ? -19.266 -5.865 17.759 1.00 93.81 92 SER A CA 1
ATOM 707 C C . SER A 1 92 ? -18.944 -6.151 19.224 1.00 93.81 92 SER A C 1
ATOM 709 O O . SER A 1 92 ? -19.833 -6.096 20.067 1.00 93.81 92 SER A O 1
ATOM 711 N N . GLY A 1 93 ? -17.658 -6.300 19.559 1.00 93.25 93 GLY A N 1
ATOM 712 C CA . GLY A 1 93 ? -17.231 -6.486 20.945 1.00 93.25 93 GLY A CA 1
ATOM 713 C C . GLY A 1 93 ? -17.523 -5.279 21.846 1.00 93.25 93 GLY A C 1
ATOM 714 O O . GLY A 1 93 ? -17.699 -5.443 23.051 1.00 93.25 93 GLY A O 1
ATOM 715 N N . GLY A 1 94 ? -17.578 -4.064 21.294 1.00 92.44 94 GLY A N 1
ATOM 716 C CA . GLY A 1 94 ? -18.022 -2.862 22.005 1.00 92.44 94 GLY A CA 1
ATOM 717 C C . GLY A 1 94 ? -19.524 -2.878 22.293 1.00 92.44 94 GLY A C 1
ATOM 718 O O . GLY A 1 94 ? -19.927 -2.652 23.432 1.00 92.44 94 GLY A O 1
ATOM 719 N N . VAL A 1 95 ? -20.343 -3.208 21.291 1.00 91.81 95 VAL A N 1
ATOM 720 C CA . VAL A 1 95 ? -21.803 -3.324 21.429 1.00 91.81 95 VAL A CA 1
ATOM 721 C C . VAL A 1 95 ? -22.179 -4.421 22.426 1.00 91.81 95 VAL A C 1
ATOM 723 O O . VAL A 1 95 ? -23.043 -4.185 23.265 1.00 91.81 95 VAL A O 1
ATOM 726 N N . ASP A 1 96 ? -21.492 -5.565 22.414 1.00 91.31 96 ASP A N 1
ATOM 727 C CA . ASP A 1 96 ? -21.733 -6.654 23.372 1.00 91.31 96 ASP A CA 1
ATOM 728 C C . ASP A 1 96 ? -21.437 -6.219 24.817 1.00 91.31 96 ASP A C 1
ATOM 730 O O . ASP A 1 96 ? -22.191 -6.518 25.742 1.00 91.31 96 ASP A O 1
ATOM 734 N N . LYS A 1 97 ? -20.365 -5.445 25.032 1.00 91.25 97 LYS A N 1
ATOM 735 C CA . LYS A 1 97 ? -20.058 -4.876 26.355 1.00 91.25 97 LYS A CA 1
ATOM 736 C C . LYS A 1 97 ? -21.112 -3.869 26.804 1.00 91.25 97 LYS A C 1
ATOM 738 O O . LYS A 1 97 ? -21.478 -3.872 27.975 1.00 91.25 97 LYS A O 1
ATOM 743 N N . ILE A 1 98 ? -21.597 -3.028 25.892 1.00 90.25 98 ILE A N 1
ATOM 744 C CA . ILE A 1 98 ? -22.676 -2.072 26.174 1.00 90.25 98 ILE A CA 1
ATOM 745 C C . ILE A 1 98 ? -23.964 -2.820 26.529 1.00 90.25 98 ILE A C 1
ATOM 747 O O . ILE A 1 98 ? -24.646 -2.422 27.469 1.00 90.25 98 ILE A O 1
ATOM 751 N N . ALA A 1 99 ? -24.275 -3.915 25.831 1.00 88.25 99 ALA A N 1
ATOM 752 C CA . ALA A 1 99 ? -25.419 -4.765 26.148 1.00 88.25 99 ALA A CA 1
ATOM 753 C C . ALA A 1 99 ? -25.303 -5.361 27.562 1.00 88.25 99 ALA A C 1
ATOM 755 O O . ALA A 1 99 ? -26.234 -5.221 28.352 1.00 88.25 99 ALA A O 1
ATOM 756 N N . ASN A 1 100 ? -24.135 -5.907 27.919 1.00 89.00 100 ASN A N 1
ATOM 757 C CA . ASN A 1 100 ? -23.880 -6.459 29.255 1.00 89.00 100 ASN A CA 1
ATOM 758 C C . ASN A 1 100 ? -23.995 -5.402 30.367 1.00 89.00 100 ASN A C 1
ATOM 760 O O . ASN A 1 100 ? -24.564 -5.669 31.421 1.00 89.00 100 ASN A O 1
ATOM 764 N N . ILE A 1 101 ? -23.482 -4.190 30.132 1.00 88.69 101 ILE A N 1
ATOM 765 C CA . ILE A 1 101 ? -23.631 -3.063 31.066 1.00 88.69 101 ILE A CA 1
ATOM 766 C C . ILE A 1 101 ? -25.102 -2.637 31.160 1.00 88.69 101 ILE A C 1
ATOM 768 O O . ILE A 1 101 ? -25.588 -2.318 32.242 1.00 88.69 101 ILE A O 1
ATOM 772 N N . GLY A 1 102 ? -25.832 -2.652 30.045 1.00 84.69 102 GLY A N 1
ATOM 773 C CA . GLY A 1 102 ? -27.272 -2.424 30.039 1.00 84.69 102 GLY A CA 1
ATOM 774 C C . GLY A 1 102 ? -27.999 -3.404 30.958 1.00 84.69 102 GLY A C 1
ATOM 775 O O . GLY A 1 102 ? -28.794 -2.975 31.787 1.00 84.69 102 GLY A O 1
ATOM 776 N N . ASP A 1 103 ? -27.684 -4.695 30.871 1.00 83.94 103 ASP A N 1
ATOM 777 C CA . ASP A 1 103 ? -28.304 -5.722 31.715 1.00 83.94 103 ASP A CA 1
ATOM 778 C C . ASP A 1 103 ? -27.929 -5.608 33.203 1.00 83.94 103 ASP A C 1
ATOM 780 O O . ASP A 1 103 ? -28.752 -5.931 34.056 1.00 83.94 103 ASP A O 1
ATOM 784 N N . GLU A 1 104 ? -26.728 -5.120 33.528 1.00 85.56 104 GLU A N 1
ATOM 785 C CA . GLU A 1 104 ? -26.268 -4.915 34.912 1.00 85.56 104 GLU A CA 1
ATOM 786 C C . GLU A 1 104 ? -26.954 -3.718 35.599 1.00 85.56 104 GLU A C 1
ATOM 788 O O . GLU A 1 104 ? -27.259 -3.770 36.791 1.00 85.56 104 GLU A O 1
ATOM 793 N N . TYR A 1 105 ? -27.187 -2.625 34.863 1.00 83.12 105 TYR A N 1
ATOM 794 C CA . TYR A 1 105 ? -27.621 -1.343 35.435 1.00 83.12 105 TYR A CA 1
ATOM 795 C C . TYR A 1 105 ? -29.103 -1.000 35.199 1.00 83.12 105 TYR A C 1
ATOM 797 O O . TYR A 1 105 ? -29.615 -0.067 35.829 1.00 83.12 105 TYR A O 1
ATOM 805 N N . LEU A 1 106 ? -29.808 -1.712 34.311 1.00 80.00 106 LEU A N 1
ATOM 806 C CA . LEU A 1 106 ? -31.233 -1.483 34.049 1.00 80.00 106 LEU A CA 1
ATOM 807 C C . LEU A 1 106 ? -32.121 -2.285 35.022 1.00 80.00 106 LEU A C 1
ATOM 809 O O . LEU A 1 106 ? -31.930 -3.489 35.176 1.00 80.00 106 LEU A O 1
ATOM 813 N N . PRO A 1 107 ? -33.136 -1.662 35.654 1.00 80.25 107 PRO A N 1
ATOM 814 C CA . PRO A 1 107 ? -34.079 -2.379 36.511 1.00 80.25 107 PRO A CA 1
ATOM 815 C C . PRO A 1 107 ? -34.959 -3.347 35.698 1.00 80.25 107 PRO A C 1
ATOM 817 O O . PRO A 1 107 ? -35.319 -3.053 34.557 1.00 80.25 107 PRO A O 1
ATOM 820 N N . GLU A 1 108 ? -35.368 -4.466 36.313 1.00 71.06 108 GLU A N 1
ATOM 821 C CA . GLU A 1 108 ? -36.011 -5.644 35.683 1.00 71.06 108 GLU A CA 1
ATOM 822 C C . GLU A 1 108 ? -37.380 -5.411 34.983 1.00 71.06 108 GLU A C 1
ATOM 824 O O . GLU A 1 108 ? -38.018 -6.362 34.542 1.00 71.06 108 GLU A O 1
ATOM 829 N N . GLY A 1 109 ? -37.840 -4.167 34.815 1.00 69.50 109 GLY A N 1
ATOM 830 C CA . GLY A 1 109 ? -39.127 -3.818 34.188 1.00 69.50 109 GLY A CA 1
ATOM 831 C C . GLY A 1 109 ? -39.050 -2.861 32.993 1.00 69.50 109 GLY A C 1
ATOM 832 O O . GLY A 1 109 ? -40.091 -2.421 32.509 1.00 69.50 109 GLY A O 1
ATOM 833 N N . VAL A 1 110 ? -37.851 -2.495 32.529 1.00 73.69 110 VAL A N 1
ATOM 834 C CA . VAL A 1 110 ? -37.675 -1.579 31.387 1.00 73.69 110 VAL A CA 1
ATOM 835 C C . VAL A 1 110 ? -37.605 -2.374 30.082 1.00 73.69 110 VAL A C 1
ATOM 837 O O . VAL A 1 110 ? -36.863 -3.351 29.982 1.00 73.69 110 VAL A O 1
ATOM 840 N N . GLU A 1 111 ? -38.367 -1.958 29.063 1.00 68.31 111 GLU A N 1
ATOM 841 C CA . GLU A 1 111 ? -38.322 -2.577 27.734 1.00 68.31 111 GLU A CA 1
ATOM 842 C C . GLU A 1 111 ? -36.898 -2.543 27.163 1.00 68.31 111 GLU A C 1
ATOM 844 O O . GLU A 1 111 ? -36.328 -1.481 26.900 1.00 68.31 111 GLU A O 1
ATOM 849 N N . ARG A 1 112 ? -36.320 -3.727 26.942 1.00 71.44 112 ARG A N 1
ATOM 850 C CA . ARG A 1 112 ? -35.012 -3.857 26.300 1.00 71.44 112 ARG A CA 1
ATOM 851 C C . ARG A 1 112 ? -35.126 -3.561 24.807 1.00 71.44 112 ARG A C 1
ATOM 853 O O . ARG A 1 112 ? -36.014 -4.067 24.114 1.00 71.44 112 ARG A O 1
ATOM 860 N N . SER A 1 113 ? -34.174 -2.793 24.286 1.00 71.44 113 SER A N 1
ATOM 861 C CA . SER A 1 113 ? -34.039 -2.588 22.844 1.00 71.44 113 SER A CA 1
ATOM 862 C C . SER A 1 113 ? -33.724 -3.922 22.158 1.00 71.44 113 SER A C 1
ATOM 864 O O . SER A 1 113 ? -32.679 -4.514 22.400 1.00 71.44 113 SER A O 1
ATOM 866 N N . ARG A 1 114 ? -34.603 -4.386 21.259 1.00 76.00 114 ARG A N 1
ATOM 867 C CA . ARG A 1 114 ? -34.394 -5.610 20.451 1.00 76.00 114 ARG A CA 1
ATOM 868 C C . ARG A 1 114 ? -33.468 -5.403 19.244 1.00 76.00 114 ARG A C 1
ATOM 870 O O . ARG A 1 114 ? -33.414 -6.252 18.356 1.00 76.00 114 ARG A O 1
ATOM 877 N N . ARG A 1 115 ? -32.808 -4.247 19.138 1.00 80.56 115 ARG A N 1
ATOM 878 C CA . ARG A 1 115 ? -31.944 -3.934 17.994 1.00 80.56 115 ARG A CA 1
ATOM 879 C C . ARG A 1 115 ? -30.665 -4.759 18.097 1.00 80.56 115 ARG A C 1
ATOM 881 O O . ARG A 1 115 ? -29.875 -4.548 19.007 1.00 80.56 115 ARG A O 1
ATOM 888 N N . VAL A 1 116 ? -30.468 -5.668 17.148 1.00 83.19 116 VAL A N 1
ATOM 889 C CA . VAL A 1 116 ? -29.230 -6.442 17.010 1.00 83.19 116 VAL A CA 1
ATOM 890 C C . VAL A 1 116 ? -28.298 -5.689 16.071 1.00 83.19 116 VAL A C 1
ATOM 892 O O . VAL A 1 116 ? -28.699 -5.282 14.978 1.00 83.19 116 VAL A O 1
ATOM 895 N N . PHE A 1 117 ? -27.060 -5.477 16.503 1.00 86.31 117 PHE A N 1
ATOM 896 C CA . PHE A 1 117 ? -26.038 -4.880 15.655 1.00 86.31 117 PHE A CA 1
ATOM 897 C C . PHE A 1 117 ? -25.639 -5.861 14.546 1.00 86.31 117 PHE A C 1
ATOM 899 O O . PHE A 1 117 ? -25.322 -7.016 14.816 1.00 86.31 117 PHE A O 1
ATOM 906 N N . MET A 1 118 ? -25.669 -5.401 13.293 1.00 88.06 118 MET A N 1
ATOM 907 C CA . MET A 1 118 ? -25.309 -6.200 12.120 1.00 88.06 118 MET A CA 1
ATOM 908 C C . MET A 1 118 ? -23.944 -5.738 11.584 1.00 88.06 118 MET A C 1
ATOM 910 O O . MET A 1 118 ? -23.910 -4.810 10.770 1.00 88.06 118 MET A O 1
ATOM 914 N N . PRO A 1 119 ? -22.821 -6.358 12.003 1.00 86.44 119 PRO A N 1
ATOM 915 C CA . PRO A 1 119 ? -21.480 -5.939 11.578 1.00 86.44 119 PRO A CA 1
ATOM 916 C C . PRO A 1 119 ? -21.298 -6.019 10.056 1.00 86.44 119 PRO A C 1
ATOM 918 O O . PRO A 1 119 ? -20.679 -5.141 9.458 1.00 86.44 119 PRO A O 1
ATOM 921 N N . GLU A 1 120 ? -21.930 -7.000 9.406 1.00 84.94 120 GLU A N 1
ATOM 922 C CA . GLU A 1 120 ? -21.880 -7.181 7.949 1.00 84.94 120 GLU A CA 1
ATOM 923 C C . GLU A 1 120 ? -22.446 -6.000 7.152 1.00 84.94 120 GLU A C 1
ATOM 925 O O . GLU A 1 120 ? -22.057 -5.768 6.007 1.00 84.94 120 GLU A O 1
ATOM 930 N N . ALA A 1 121 ? -23.357 -5.229 7.749 1.00 83.94 121 ALA A N 1
ATOM 931 C CA . ALA A 1 121 ? -23.984 -4.081 7.104 1.00 83.94 121 ALA A CA 1
ATOM 932 C C . ALA A 1 121 ? -23.222 -2.763 7.335 1.00 83.94 121 ALA A C 1
ATOM 934 O O . ALA A 1 121 ? -23.523 -1.777 6.666 1.00 83.94 121 ALA A O 1
ATOM 935 N N . MET A 1 122 ? -22.233 -2.734 8.237 1.00 82.00 122 MET A N 1
ATOM 936 C CA . MET A 1 122 ? -21.557 -1.509 8.690 1.00 82.00 122 MET A CA 1
ATOM 937 C C . MET A 1 122 ? -20.847 -0.744 7.559 1.00 82.00 122 MET A C 1
ATOM 939 O O . MET A 1 122 ? -20.827 0.484 7.569 1.00 82.00 122 MET A O 1
ATOM 943 N N . PHE A 1 123 ? -20.306 -1.463 6.568 1.00 81.12 123 PHE A N 1
ATOM 944 C CA . PHE A 1 123 ? -19.503 -0.900 5.472 1.00 81.12 123 PHE A CA 1
ATOM 945 C C . PHE A 1 123 ? -20.105 -1.132 4.071 1.00 81.12 123 PHE A C 1
ATOM 947 O O . PHE A 1 123 ? -19.475 -0.828 3.058 1.00 81.12 123 PHE A O 1
ATOM 954 N N . ASN A 1 124 ? -21.345 -1.630 3.975 1.00 71.69 124 ASN A N 1
ATOM 955 C CA . ASN A 1 124 ? -22.021 -1.810 2.686 1.00 71.69 124 ASN A CA 1
ATOM 956 C C . ASN A 1 124 ? -22.535 -0.465 2.145 1.00 71.69 124 ASN A C 1
ATOM 958 O O . ASN A 1 124 ? -23.624 -0.003 2.478 1.00 71.69 124 ASN A O 1
ATOM 962 N N . SER A 1 125 ? -21.769 0.159 1.253 1.00 56.72 125 SER A N 1
ATOM 963 C CA . SER A 1 125 ? -22.054 1.478 0.665 1.00 56.72 125 SER A CA 1
ATOM 964 C C . SER A 1 125 ? -23.128 1.491 -0.442 1.00 56.72 125 SER A C 1
ATOM 966 O O . SER A 1 125 ? -23.075 2.317 -1.353 1.00 56.72 125 SER A O 1
ATOM 968 N N . LEU A 1 126 ? -24.137 0.613 -0.394 1.00 51.28 126 LEU A N 1
ATOM 969 C CA . LEU A 1 126 ? -25.118 0.486 -1.487 1.00 51.28 126 LEU A CA 1
ATOM 970 C C . LEU A 1 126 ? -26.408 1.316 -1.343 1.00 51.28 126 LEU A C 1
ATOM 972 O O . LEU A 1 126 ? -27.209 1.318 -2.274 1.00 51.28 126 LEU A O 1
ATOM 976 N N . ALA A 1 127 ? -26.633 2.059 -0.254 1.00 50.56 127 ALA A N 1
ATOM 977 C CA . ALA A 1 127 ? -27.996 2.515 0.059 1.00 50.56 127 ALA A CA 1
ATOM 978 C C . ALA A 1 127 ? -28.285 4.027 0.088 1.00 50.56 127 ALA A C 1
ATOM 980 O O . ALA A 1 127 ? -29.446 4.360 0.294 1.00 50.56 127 ALA A O 1
ATOM 981 N N . ASP A 1 128 ? -27.338 4.949 -0.154 1.00 51.72 128 ASP A N 1
ATOM 982 C CA . ASP A 1 128 ? -27.618 6.373 0.165 1.00 51.72 128 ASP A CA 1
ATOM 983 C C . ASP A 1 128 ? -27.465 7.411 -0.962 1.00 51.72 128 ASP A C 1
ATOM 985 O O . ASP A 1 128 ? -27.410 8.613 -0.711 1.00 51.72 128 ASP A O 1
ATOM 989 N N . LYS A 1 129 ? -27.453 7.000 -2.241 1.00 52.81 129 LYS A N 1
ATOM 990 C CA . LYS A 1 129 ? -27.354 7.973 -3.359 1.00 52.81 129 LYS A CA 1
ATOM 991 C C . LYS A 1 129 ? -28.409 7.923 -4.462 1.00 52.81 129 LYS A C 1
ATOM 993 O O . LYS A 1 129 ? -28.432 8.852 -5.267 1.00 52.81 129 LYS A O 1
ATOM 998 N N . LYS A 1 130 ? -29.321 6.942 -4.507 1.00 50.53 130 LYS A N 1
ATOM 999 C CA . LYS A 1 130 ? -30.309 6.857 -5.611 1.00 50.53 130 LYS A CA 1
ATOM 1000 C C . LYS A 1 130 ? -31.780 7.063 -5.229 1.00 50.53 130 LYS A C 1
ATOM 1002 O O . LYS A 1 130 ? -32.576 7.343 -6.115 1.00 50.53 130 LYS A O 1
ATOM 1007 N N . GLY A 1 131 ? -32.138 7.021 -3.943 1.00 47.72 1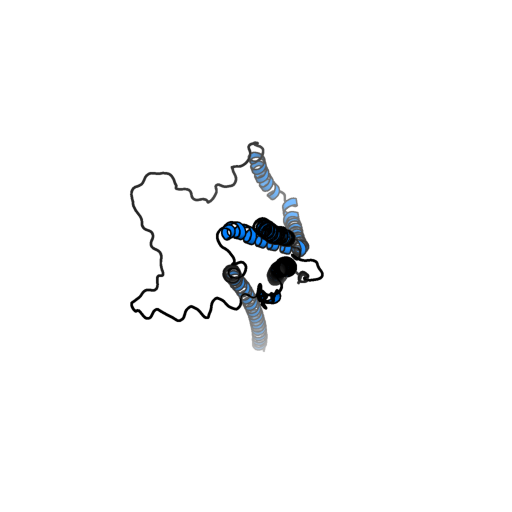31 GLY A N 1
ATOM 1008 C CA . GLY A 1 131 ? -33.536 7.161 -3.499 1.00 47.72 131 GLY A CA 1
ATOM 1009 C C . GLY A 1 131 ? -34.002 8.581 -3.145 1.00 47.72 131 GLY A C 1
ATOM 1010 O O . GLY A 1 131 ? -35.197 8.805 -3.003 1.00 47.72 131 GLY A O 1
ATOM 1011 N N . ARG A 1 132 ? -33.095 9.561 -2.996 1.00 50.44 132 ARG A N 1
ATOM 1012 C CA . ARG A 1 132 ? -33.417 10.849 -2.339 1.00 50.44 132 ARG A CA 1
ATOM 1013 C C . ARG A 1 132 ? -33.323 12.097 -3.230 1.00 50.44 132 ARG A C 1
ATOM 1015 O O . ARG A 1 132 ? -33.300 13.213 -2.721 1.00 50.44 132 ARG A O 1
ATOM 1022 N N . ARG A 1 133 ? -33.264 11.942 -4.560 1.00 49.22 133 ARG A N 1
ATOM 1023 C CA . ARG A 1 133 ? -33.104 13.069 -5.512 1.00 49.22 133 ARG A CA 1
ATOM 1024 C C . ARG A 1 133 ? -34.129 13.144 -6.652 1.00 49.22 133 ARG A C 1
ATOM 1026 O O . ARG A 1 133 ? -33.885 13.827 -7.637 1.00 49.22 133 ARG A O 1
ATOM 1033 N N . GLN A 1 134 ? -35.303 12.532 -6.505 1.00 51.19 134 GLN A N 1
ATOM 1034 C CA . GLN A 1 134 ? -36.448 12.803 -7.388 1.00 51.19 134 GLN A CA 1
ATOM 1035 C C . GLN A 1 134 ? -37.610 13.438 -6.621 1.00 51.19 134 GLN A C 1
ATOM 1037 O O . GLN A 1 134 ? -38.715 12.920 -6.555 1.00 51.19 134 GLN A O 1
ATOM 1042 N N . SER A 1 135 ? -37.364 14.607 -6.041 1.00 51.66 135 SER A N 1
ATOM 1043 C CA . SER A 1 135 ? -38.443 15.551 -5.762 1.00 51.66 135 SER A CA 1
ATOM 1044 C C . SER A 1 135 ? -37.872 16.962 -5.820 1.00 51.66 135 SER A C 1
ATOM 1046 O O . SER A 1 135 ? -36.961 17.279 -5.059 1.00 51.66 135 SER A O 1
ATOM 1048 N N . LYS A 1 136 ? -38.437 17.787 -6.707 1.00 47.91 136 LYS A N 1
ATOM 1049 C CA . LYS A 1 136 ? -38.104 19.194 -6.996 1.00 47.91 136 LYS A CA 1
ATOM 1050 C C . LYS A 1 136 ? -36.831 19.420 -7.818 1.00 47.91 136 LYS A C 1
ATOM 1052 O O . LYS A 1 136 ? -35.750 19.617 -7.278 1.00 47.91 136 LYS A O 1
ATOM 1057 N N . ARG A 1 137 ? -37.016 19.570 -9.131 1.00 37.84 137 ARG A N 1
ATOM 1058 C CA . ARG A 1 137 ? -37.064 20.895 -9.783 1.00 37.84 137 ARG A CA 1
ATOM 1059 C C . ARG A 1 137 ? -37.493 20.725 -11.241 1.00 37.84 137 ARG A C 1
ATOM 1061 O O . ARG A 1 137 ? -36.694 20.390 -12.103 1.00 37.84 137 ARG A O 1
ATOM 1068 N N . TYR A 1 138 ? -38.776 20.973 -11.485 1.00 42.66 138 TYR A N 1
ATOM 1069 C CA . TYR A 1 138 ? -39.256 21.442 -12.776 1.00 42.66 138 TYR A CA 1
ATOM 1070 C C . TYR A 1 138 ? -39.301 22.971 -12.679 1.00 42.66 138 TYR A C 1
ATOM 1072 O O . TYR A 1 138 ? -40.216 23.540 -12.097 1.00 42.66 138 TYR A O 1
ATOM 1080 N N . SER A 1 139 ? -38.237 23.616 -13.136 1.00 45.19 139 SER A N 1
ATOM 1081 C CA . SER A 1 139 ? -38.219 24.982 -13.670 1.00 45.19 139 SER A CA 1
ATOM 1082 C C . SER A 1 139 ? -36.892 25.036 -14.424 1.00 45.19 139 SER A C 1
ATOM 1084 O O . SER A 1 139 ? -35.833 24.930 -13.817 1.00 45.19 139 SER A O 1
ATOM 1086 N N . GLY A 1 140 ? -36.889 24.926 -15.743 1.00 39.25 140 GLY A N 1
ATOM 1087 C CA . GLY A 1 140 ? -37.369 26.002 -16.589 1.00 39.25 140 GLY A CA 1
ATOM 1088 C C . GLY A 1 140 ? -36.208 26.974 -16.786 1.00 39.25 140 GLY A C 1
ATOM 1089 O O . GLY A 1 140 ? -35.721 27.545 -15.814 1.00 39.25 140 GLY A O 1
ATOM 1090 N N . THR A 1 141 ? -35.845 27.180 -18.052 1.00 37.16 141 THR A N 1
ATOM 1091 C CA . THR A 1 141 ? -34.902 28.184 -18.581 1.00 37.16 141 THR A CA 1
ATOM 1092 C C . THR A 1 141 ? -33.435 27.749 -18.715 1.00 37.16 141 THR A C 1
ATOM 1094 O O . THR A 1 141 ? -32.650 27.823 -17.782 1.00 37.16 141 THR A O 1
ATOM 1097 N N . GLY A 1 142 ? -33.081 27.359 -19.944 1.00 33.91 142 GLY A N 1
ATOM 1098 C CA . GLY A 1 142 ? -32.067 28.086 -20.709 1.00 33.91 142 GLY A CA 1
ATOM 1099 C C . GLY A 1 142 ? -30.595 27.752 -20.466 1.00 33.91 142 GLY A C 1
ATOM 1100 O O . GLY A 1 142 ? -29.968 28.324 -19.591 1.00 33.91 142 GLY A O 1
ATOM 1101 N N . GLY A 1 143 ? -30.021 27.003 -21.411 1.00 32.53 143 GLY A N 1
ATOM 1102 C CA . GLY A 1 143 ? -28.951 27.585 -22.221 1.00 32.53 143 GLY A CA 1
ATOM 1103 C C . GLY A 1 143 ? -27.494 27.320 -21.828 1.00 32.53 143 GLY A C 1
ATOM 1104 O O . GLY A 1 143 ? -27.064 27.555 -20.709 1.00 32.53 143 GLY A O 1
ATOM 1105 N N . ALA A 1 144 ? -26.746 26.981 -22.880 1.00 36.19 144 ALA A N 1
ATOM 1106 C CA . ALA A 1 144 ? -25.330 27.258 -23.111 1.00 36.19 144 ALA A CA 1
ATOM 1107 C C . ALA A 1 144 ? -24.279 26.288 -22.536 1.00 36.19 144 ALA A C 1
ATOM 1109 O O . ALA A 1 144 ? -23.791 26.375 -21.415 1.00 36.19 144 ALA A O 1
ATOM 1110 N N . ILE A 1 145 ? -23.876 25.412 -23.457 1.00 39.09 145 ILE A N 1
ATOM 1111 C CA . ILE A 1 145 ? -22.533 24.871 -23.667 1.00 39.09 145 ILE A CA 1
ATOM 1112 C C . ILE A 1 145 ? -21.488 25.991 -23.501 1.00 39.09 145 ILE A C 1
ATOM 1114 O O . ILE A 1 145 ? -21.596 27.021 -24.163 1.00 39.09 145 ILE A O 1
ATOM 1118 N N . VAL A 1 146 ? -20.460 25.769 -22.680 1.00 39.66 146 VAL A N 1
ATOM 1119 C CA . VAL A 1 146 ? -19.257 26.616 -22.618 1.00 39.66 146 VAL A CA 1
ATOM 1120 C C . VAL A 1 146 ? -18.033 25.780 -22.976 1.00 39.66 146 VAL A C 1
ATOM 1122 O O . VAL A 1 146 ? -17.571 24.938 -22.209 1.00 39.66 146 VAL A O 1
ATOM 1125 N N . ALA A 1 147 ? -17.551 26.024 -24.190 1.00 35.06 147 ALA A N 1
ATOM 1126 C CA . ALA A 1 147 ? -16.220 25.709 -24.672 1.00 35.06 147 ALA A CA 1
ATOM 1127 C C . ALA A 1 147 ? -15.479 27.039 -24.873 1.00 35.06 147 ALA A C 1
ATOM 1129 O O . ALA A 1 147 ? -16.090 28.012 -25.308 1.00 35.06 147 ALA A O 1
ATOM 1130 N N . GLY A 1 148 ? -14.169 27.045 -24.629 1.00 30.70 148 GLY A N 1
ATOM 1131 C CA . GLY A 1 148 ? -13.267 28.098 -25.099 1.00 30.70 148 GLY A CA 1
ATOM 1132 C C . GLY A 1 148 ? -12.921 29.146 -24.050 1.00 30.70 148 GLY A C 1
ATOM 1133 O O . GLY A 1 148 ? -13.773 29.896 -23.589 1.00 30.70 148 GLY A O 1
ATOM 1134 N N . GLY A 1 149 ? -11.637 29.189 -23.697 1.00 30.39 149 GLY A N 1
ATOM 1135 C CA . GLY A 1 149 ? -11.054 30.286 -22.946 1.00 30.39 149 GLY A CA 1
ATOM 1136 C C . GLY A 1 149 ? -10.939 31.556 -23.786 1.00 30.39 149 GLY A C 1
ATOM 1137 O O . GLY A 1 149 ? -10.852 31.507 -25.012 1.00 30.39 149 GLY A O 1
ATOM 1138 N N . ALA A 1 150 ? -10.877 32.679 -23.085 1.00 28.08 150 ALA A N 1
ATOM 1139 C CA . ALA A 1 150 ? -10.315 33.918 -23.577 1.00 28.08 150 ALA A CA 1
ATOM 1140 C C . ALA A 1 150 ? -9.494 34.529 -22.438 1.00 28.08 150 ALA A C 1
ATOM 1142 O O . ALA A 1 150 ? -9.909 34.557 -21.281 1.00 28.08 150 ALA A O 1
ATOM 1143 N N . VAL A 1 151 ? -8.278 34.890 -22.815 1.00 32.84 151 VAL A N 1
ATOM 1144 C CA . VAL A 1 151 ? -7.280 35.651 -22.076 1.00 32.84 151 VAL A CA 1
ATOM 1145 C C . VAL A 1 151 ? -7.758 37.100 -22.065 1.00 32.84 151 VAL A C 1
ATOM 1147 O O . VAL A 1 151 ? -8.028 37.629 -23.140 1.00 32.84 151 VAL A O 1
ATOM 1150 N N . ASP A 1 152 ? -7.850 37.723 -20.893 1.00 34.81 152 ASP A N 1
ATOM 1151 C CA . ASP A 1 152 ? -7.960 39.179 -20.799 1.00 34.81 152 ASP A CA 1
ATOM 1152 C C . ASP A 1 152 ? -6.558 39.767 -20.600 1.00 34.81 152 ASP A C 1
ATOM 1154 O O . ASP A 1 152 ? -5.851 39.461 -19.634 1.00 34.81 152 ASP A O 1
ATOM 1158 N N . GLU A 1 153 ? -6.157 40.571 -21.583 1.00 34.06 153 GLU A N 1
ATOM 1159 C CA . GLU A 1 153 ? -5.015 41.475 -21.555 1.00 34.06 153 GLU A CA 1
ATOM 1160 C C . GLU A 1 153 ? -5.458 42.807 -20.936 1.00 34.06 153 GLU A C 1
ATOM 1162 O O . GLU A 1 153 ? -6.286 43.505 -21.514 1.00 34.06 153 GLU A O 1
ATOM 1167 N N . ASP A 1 154 ? -4.846 43.202 -19.819 1.00 35.31 154 ASP A N 1
ATOM 1168 C CA . ASP A 1 154 ? -4.765 44.608 -19.416 1.00 35.31 154 ASP A CA 1
ATOM 1169 C C . ASP A 1 154 ? -3.335 45.117 -19.690 1.00 35.31 154 ASP A C 1
ATOM 1171 O O . ASP A 1 154 ? -2.367 44.602 -19.113 1.00 35.31 154 ASP A O 1
ATOM 1175 N N . PRO A 1 155 ? -3.158 46.120 -20.571 1.00 48.91 155 PRO A N 1
ATOM 1176 C CA . PRO A 1 155 ? -1.861 46.682 -20.908 1.00 48.91 155 PRO A CA 1
ATOM 1177 C C . PRO A 1 155 ? -1.566 47.891 -20.016 1.00 48.91 155 PRO A C 1
ATOM 1179 O O . PRO A 1 155 ? -2.171 48.942 -20.180 1.00 48.91 155 PRO A O 1
ATOM 1182 N N . ASN A 1 156 ? -0.614 47.749 -19.089 1.00 38.06 156 ASN A N 1
ATOM 1183 C CA . ASN A 1 156 ? 0.317 48.806 -18.666 1.00 38.06 156 ASN A CA 1
ATOM 1184 C C . ASN A 1 156 ? 1.450 48.193 -17.826 1.00 38.06 156 ASN A C 1
ATOM 1186 O O . ASN A 1 156 ? 1.410 48.093 -16.604 1.00 38.06 156 ASN A O 1
ATOM 1190 N N . LEU A 1 157 ? 2.453 47.746 -18.579 1.00 38.72 157 LEU A N 1
ATOM 1191 C CA . LEU A 1 157 ? 3.848 47.466 -18.247 1.00 38.72 157 LEU A CA 1
ATOM 1192 C C . LEU A 1 157 ? 4.352 48.039 -16.910 1.00 38.72 157 LEU A C 1
ATOM 1194 O O . LEU A 1 157 ? 4.390 49.251 -16.728 1.00 38.72 157 LEU A O 1
ATOM 1198 N N . THR A 1 158 ? 4.963 47.189 -16.081 1.00 39.75 158 THR A N 1
ATOM 1199 C CA . THR A 1 158 ? 6.317 47.453 -15.562 1.00 39.75 158 THR A CA 1
ATOM 1200 C C . THR A 1 158 ? 7.036 46.125 -15.307 1.00 39.75 158 THR A C 1
ATOM 1202 O O . THR A 1 158 ? 6.709 45.374 -14.397 1.00 39.75 158 THR A O 1
ATOM 1205 N N . ALA A 1 159 ? 7.986 45.853 -16.204 1.00 46.38 159 ALA A N 1
ATOM 1206 C CA . ALA A 1 159 ? 9.166 44.996 -16.104 1.00 46.38 159 ALA A CA 1
ATOM 1207 C C . ALA A 1 159 ? 9.353 44.159 -14.821 1.00 46.38 159 ALA A C 1
ATOM 1209 O O . ALA A 1 159 ? 9.695 44.738 -13.795 1.00 46.38 159 ALA A O 1
ATOM 1210 N N . LEU A 1 160 ? 9.260 42.814 -14.926 1.00 44.00 160 LEU A N 1
ATOM 1211 C CA . LEU A 1 160 ? 10.189 41.861 -14.261 1.00 44.00 160 LEU A CA 1
ATOM 1212 C C . LEU A 1 160 ? 9.965 40.338 -14.468 1.00 44.00 160 LEU A C 1
ATOM 1214 O O . LEU A 1 160 ? 10.601 39.562 -13.761 1.00 44.00 160 LEU A O 1
ATOM 1218 N N . SER A 1 161 ? 9.155 39.833 -15.407 1.00 43.12 161 SER A N 1
ATOM 1219 C CA . SER A 1 161 ? 9.000 38.361 -15.527 1.00 43.12 161 SER A CA 1
ATOM 1220 C C . SER A 1 161 ? 8.910 37.813 -16.953 1.00 43.12 161 SER A C 1
ATOM 1222 O O . SER A 1 161 ? 8.052 37.002 -17.286 1.00 43.12 161 SER A O 1
ATOM 1224 N N . VAL A 1 162 ? 9.877 38.185 -17.793 1.00 47.69 162 VAL A N 1
ATOM 1225 C CA . VAL A 1 162 ? 10.298 37.338 -18.921 1.00 47.69 162 VAL A CA 1
ATOM 1226 C C . VAL A 1 162 ? 11.396 36.410 -18.416 1.00 47.69 162 VAL A C 1
ATOM 1228 O O . VAL A 1 162 ? 12.497 36.902 -18.229 1.00 47.69 162 VAL A O 1
ATOM 1231 N N . VAL A 1 163 ? 11.114 35.115 -18.223 1.00 43.53 163 VAL A N 1
ATOM 1232 C CA . VAL A 1 163 ? 12.070 33.988 -18.381 1.00 43.53 163 VAL A CA 1
ATOM 1233 C C . VAL A 1 163 ? 11.235 32.699 -18.536 1.00 43.53 163 VAL A C 1
ATOM 1235 O O . VAL A 1 163 ? 10.733 32.149 -17.562 1.00 43.53 163 VAL A O 1
ATOM 1238 N N . SER A 1 164 ? 10.866 32.260 -19.742 1.00 45.09 164 SER A N 1
ATOM 1239 C CA . SER A 1 164 ? 11.613 31.264 -20.533 1.00 45.09 164 SER A CA 1
ATOM 1240 C C . SER A 1 164 ? 12.451 30.271 -19.707 1.00 45.09 164 SER A C 1
ATOM 1242 O O . SER A 1 164 ? 13.679 30.296 -19.713 1.00 45.09 164 SER A O 1
ATOM 1244 N N . VAL A 1 165 ? 11.801 29.323 -19.026 1.00 47.78 165 VAL A N 1
ATOM 1245 C CA . VAL A 1 165 ? 12.485 28.135 -18.481 1.00 47.78 165 VAL A CA 1
ATOM 1246 C C . VAL A 1 165 ? 12.818 27.179 -19.632 1.00 47.78 165 VAL A C 1
ATOM 1248 O O . VAL A 1 165 ? 12.198 26.142 -19.839 1.00 47.78 165 VAL A O 1
ATOM 1251 N N . GLY A 1 166 ? 13.815 27.573 -20.411 1.00 50.84 166 GLY A N 1
ATOM 1252 C CA . GLY A 1 166 ? 14.543 26.753 -21.361 1.00 50.84 166 GLY A CA 1
ATOM 1253 C C . GLY A 1 166 ? 15.998 27.197 -21.284 1.00 50.84 166 GLY A C 1
ATOM 1254 O O . GLY A 1 166 ? 16.278 28.357 -21.549 1.00 50.84 166 GLY A O 1
ATOM 1255 N N . LEU A 1 167 ? 16.889 26.279 -20.890 1.00 42.81 167 LEU A N 1
ATOM 1256 C CA . LEU A 1 167 ? 18.361 26.396 -20.778 1.00 42.81 167 LEU A CA 1
ATOM 1257 C C . LEU A 1 167 ? 19.001 26.815 -19.428 1.00 42.81 167 LEU A C 1
ATOM 1259 O O . LEU A 1 167 ? 20.225 26.850 -19.353 1.00 42.81 167 LEU A O 1
ATOM 1263 N N . GLY A 1 168 ? 18.264 27.035 -18.332 1.00 48.59 168 GLY A N 1
ATOM 1264 C CA . GLY A 1 168 ? 18.865 27.579 -17.091 1.00 48.59 168 GLY A CA 1
ATOM 1265 C C . GLY A 1 168 ? 19.254 26.620 -15.944 1.00 48.59 168 GLY A C 1
ATOM 1266 O O . GLY A 1 168 ? 19.930 27.045 -15.015 1.00 48.59 168 GLY A O 1
ATOM 1267 N N . ALA A 1 169 ? 18.835 25.350 -15.932 1.00 46.47 169 ALA A N 1
ATOM 1268 C CA . ALA A 1 169 ? 18.753 24.580 -14.673 1.00 46.47 169 ALA A CA 1
ATOM 1269 C C . ALA A 1 169 ? 19.985 23.732 -14.271 1.00 46.47 169 ALA A C 1
ATOM 1271 O O . ALA A 1 169 ? 19.870 22.888 -13.386 1.00 46.47 169 ALA A O 1
ATOM 1272 N N . LEU A 1 170 ? 21.163 23.927 -14.876 1.00 46.94 170 LEU A N 1
ATOM 1273 C CA . LEU A 1 170 ? 22.370 23.149 -14.530 1.00 46.94 170 LEU A CA 1
ATOM 1274 C C . LEU A 1 170 ? 23.353 23.861 -13.584 1.00 46.94 170 LEU A C 1
ATOM 1276 O O . LEU A 1 170 ? 24.374 23.274 -13.236 1.00 46.94 170 LEU A O 1
ATOM 1280 N N . THR A 1 171 ? 23.081 25.091 -13.135 1.00 57.22 171 THR A N 1
ATOM 1281 C CA . THR A 1 171 ? 24.104 25.912 -12.452 1.00 57.22 171 THR A CA 1
ATOM 1282 C C . THR A 1 171 ? 23.837 26.284 -10.993 1.00 57.22 171 THR A C 1
ATOM 1284 O O . THR A 1 171 ? 24.626 27.039 -10.432 1.00 57.22 171 THR A O 1
ATOM 1287 N N . MET A 1 172 ? 22.823 25.743 -10.308 1.00 55.41 172 MET A N 1
ATOM 1288 C CA . MET A 1 172 ? 22.585 26.129 -8.905 1.00 55.41 172 MET A CA 1
ATOM 1289 C C . MET A 1 172 ? 22.152 24.983 -7.987 1.00 55.41 172 MET A C 1
ATOM 1291 O O . MET A 1 172 ? 20.995 24.903 -7.607 1.00 55.41 172 MET A O 1
ATOM 1295 N N . VAL A 1 173 ? 23.118 24.157 -7.565 1.00 45.44 173 VAL A N 1
ATOM 1296 C CA . VAL A 1 173 ? 23.323 23.772 -6.151 1.00 45.44 173 VAL A CA 1
ATOM 1297 C C . VAL A 1 173 ? 24.814 23.454 -5.955 1.00 45.44 173 VAL A C 1
ATOM 1299 O O . VAL A 1 173 ? 25.341 22.547 -6.589 1.00 45.44 173 VAL A O 1
ATOM 1302 N N . GLY A 1 174 ? 25.477 24.156 -5.031 1.00 40.72 174 GLY A N 1
ATOM 1303 C CA . GLY A 1 174 ? 26.679 23.654 -4.350 1.00 40.72 174 GLY A CA 1
ATOM 1304 C C . GLY A 1 174 ? 28.026 24.134 -4.898 1.00 40.72 174 GLY A C 1
ATOM 1305 O O . GLY A 1 174 ? 28.610 23.535 -5.794 1.00 40.72 174 GLY A O 1
ATOM 1306 N N . GLY A 1 175 ? 28.573 25.187 -4.287 1.00 45.62 175 GLY A N 1
ATOM 1307 C CA . GLY A 1 175 ? 29.920 25.679 -4.554 1.00 45.62 175 GLY A CA 1
ATOM 1308 C C . GLY A 1 175 ? 31.012 24.655 -4.229 1.00 45.62 175 GLY A C 1
ATOM 1309 O O . GLY A 1 175 ? 31.246 24.328 -3.070 1.00 45.62 175 GLY A O 1
ATOM 1310 N N . LYS A 1 176 ? 31.709 24.200 -5.273 1.00 44.53 176 LYS A N 1
ATOM 1311 C CA . LYS A 1 176 ? 33.152 23.905 -5.331 1.00 44.53 176 LYS A CA 1
ATOM 1312 C C . LYS A 1 176 ? 33.509 23.740 -6.813 1.00 44.53 176 LYS A C 1
ATOM 1314 O O . LYS A 1 176 ? 32.909 22.955 -7.534 1.00 44.53 176 LYS A O 1
ATOM 1319 N N . THR A 1 177 ? 34.457 24.534 -7.280 1.00 46.12 177 THR A N 1
ATOM 1320 C CA . THR A 1 177 ? 34.810 24.870 -8.672 1.00 46.12 177 THR A CA 1
ATOM 1321 C C . THR A 1 177 ? 35.439 23.739 -9.515 1.00 46.12 177 THR A C 1
ATOM 1323 O O . THR A 1 177 ? 36.279 23.997 -10.373 1.00 46.12 177 THR A O 1
ATOM 1326 N N . LEU A 1 178 ? 35.033 22.478 -9.336 1.00 54.00 178 LEU A N 1
ATOM 1327 C CA . LEU A 1 178 ? 35.685 21.301 -9.942 1.00 54.00 178 LEU A CA 1
ATOM 1328 C C . LEU A 1 178 ? 34.968 20.694 -11.170 1.00 54.00 178 LEU A C 1
ATOM 1330 O O . LEU A 1 178 ? 35.252 19.560 -11.534 1.00 54.00 178 LEU A O 1
ATOM 1334 N N . GLY A 1 179 ? 34.050 21.410 -11.829 1.00 55.72 179 GLY A N 1
ATOM 1335 C CA . GLY A 1 179 ? 33.253 20.838 -12.935 1.00 55.72 179 GLY A CA 1
ATOM 1336 C C . GLY A 1 179 ? 33.593 21.333 -14.344 1.00 55.72 179 GLY A C 1
ATOM 1337 O O . GLY A 1 179 ? 33.670 20.549 -15.284 1.00 55.72 179 GLY A O 1
ATOM 1338 N N . VAL A 1 180 ? 33.805 22.638 -14.526 1.00 54.97 180 VAL A N 1
ATOM 1339 C CA . VAL A 1 180 ? 33.767 23.229 -15.879 1.00 54.97 180 VAL A CA 1
ATOM 1340 C C . VAL A 1 180 ? 35.059 22.986 -16.668 1.00 54.97 180 VAL A C 1
ATOM 1342 O O . VAL A 1 180 ? 34.999 22.686 -17.857 1.00 54.97 180 VAL A O 1
ATOM 1345 N N . ARG A 1 181 ? 36.233 23.013 -16.019 1.00 53.69 181 ARG A N 1
ATOM 1346 C CA . ARG A 1 181 ? 37.506 22.686 -16.693 1.00 53.69 181 ARG A CA 1
ATOM 1347 C C . ARG A 1 181 ? 37.616 21.208 -17.082 1.00 53.69 181 ARG A C 1
ATOM 1349 O O . ARG A 1 181 ? 38.175 20.923 -18.131 1.00 53.69 181 ARG A O 1
ATOM 1356 N N . GLY A 1 182 ? 37.033 20.294 -16.303 1.00 61.22 182 GLY A N 1
ATOM 1357 C CA . GLY A 1 182 ? 37.012 18.862 -16.626 1.00 61.22 182 GLY A CA 1
ATOM 1358 C C . GLY A 1 182 ? 36.104 18.522 -17.812 1.00 61.22 182 GLY A C 1
ATOM 1359 O O . GLY A 1 182 ? 36.446 17.656 -18.610 1.00 61.22 182 GLY A O 1
ATOM 1360 N N . LEU A 1 183 ? 34.987 19.240 -17.978 1.00 64.50 183 LEU A N 1
ATOM 1361 C CA . LEU A 1 183 ? 34.108 19.090 -19.143 1.00 64.50 183 LEU A CA 1
ATOM 1362 C C . LEU A 1 183 ? 34.734 19.673 -20.415 1.00 64.50 183 LEU A C 1
ATOM 1364 O O . LEU A 1 183 ? 34.647 19.051 -21.467 1.00 64.50 183 LEU A O 1
ATOM 1368 N N . ILE A 1 184 ? 35.409 20.824 -20.323 1.00 61.44 184 ILE A N 1
ATOM 1369 C CA . ILE A 1 184 ? 36.074 21.447 -21.478 1.00 61.44 184 ILE A CA 1
ATOM 1370 C C . ILE A 1 184 ? 37.305 20.633 -21.903 1.00 61.44 184 ILE A C 1
ATOM 1372 O O . ILE A 1 184 ? 37.454 20.332 -23.084 1.00 61.44 184 ILE A O 1
ATOM 1376 N N . GLU A 1 185 ? 38.153 20.202 -20.965 1.00 63.84 185 GLU A N 1
ATOM 1377 C CA . GLU A 1 185 ? 39.301 19.342 -21.286 1.00 63.84 185 GLU A CA 1
ATOM 1378 C C . GLU A 1 185 ? 38.855 17.935 -21.729 1.00 63.84 185 GLU A C 1
ATOM 1380 O O . GLU A 1 185 ? 39.454 17.343 -22.627 1.00 63.84 185 GLU A O 1
ATOM 1385 N N . GLY A 1 186 ? 37.749 17.429 -21.173 1.00 62.34 186 GLY A N 1
ATOM 1386 C CA . GLY A 1 186 ? 37.110 16.185 -21.601 1.00 62.34 186 GLY A CA 1
ATOM 1387 C C . GLY A 1 186 ? 36.572 16.257 -23.031 1.00 62.34 186 GLY A C 1
ATOM 1388 O O . GLY A 1 186 ? 36.814 15.345 -23.814 1.00 62.34 186 GLY A O 1
ATOM 1389 N N . MET A 1 187 ? 35.911 17.355 -23.410 1.00 59.38 187 MET A N 1
ATOM 1390 C CA . MET A 1 187 ? 35.433 17.566 -24.781 1.00 59.38 187 MET A CA 1
ATOM 1391 C C . MET A 1 187 ? 36.582 17.696 -25.788 1.00 59.38 187 MET A C 1
ATOM 1393 O O . MET A 1 187 ? 36.504 17.109 -26.865 1.00 59.38 187 MET A O 1
ATOM 1397 N N . VAL A 1 188 ? 37.664 18.398 -25.433 1.00 63.41 188 VAL A N 1
ATOM 1398 C CA . VAL A 1 188 ? 38.833 18.568 -26.316 1.00 63.41 188 VAL A CA 1
ATOM 1399 C C . VAL A 1 188 ? 39.587 17.245 -26.521 1.00 63.41 188 VAL A C 1
ATOM 1401 O O . VAL A 1 188 ? 39.978 16.921 -27.642 1.00 63.41 188 VAL A O 1
ATOM 1404 N N . ARG A 1 189 ? 39.706 16.403 -25.486 1.00 62.09 189 ARG A N 1
ATOM 1405 C CA . ARG A 1 189 ? 40.295 15.057 -25.635 1.00 62.09 189 ARG A CA 1
ATOM 1406 C C . ARG A 1 189 ? 39.422 14.101 -26.443 1.00 62.09 189 ARG A C 1
ATOM 1408 O O . ARG A 1 189 ? 39.951 13.212 -27.104 1.00 62.09 189 ARG A O 1
ATOM 1415 N N . VAL A 1 190 ? 38.099 14.274 -26.417 1.00 63.78 190 VAL A N 1
ATOM 1416 C CA . VAL A 1 190 ? 37.185 13.508 -27.279 1.00 63.78 190 VAL A CA 1
ATOM 1417 C C . VAL A 1 190 ? 37.437 13.840 -28.749 1.00 63.78 190 VAL A C 1
ATOM 1419 O O . VAL A 1 190 ? 37.471 12.921 -29.560 1.00 63.78 190 VAL A O 1
ATOM 1422 N N . THR A 1 191 ? 37.710 15.100 -29.100 1.00 64.88 191 THR A N 1
ATOM 1423 C CA . THR A 1 191 ? 38.102 15.472 -30.473 1.00 64.88 191 THR A CA 1
ATOM 1424 C C . THR A 1 191 ? 39.450 14.883 -30.904 1.00 64.88 191 THR A C 1
ATOM 1426 O O . THR A 1 191 ? 39.553 14.414 -32.037 1.00 64.88 191 THR A O 1
ATOM 1429 N N . ASP A 1 192 ? 40.436 14.786 -30.007 1.00 62.81 192 ASP A N 1
ATOM 1430 C CA . ASP A 1 192 ? 41.729 14.142 -30.314 1.00 62.81 192 ASP A CA 1
ATOM 1431 C C . ASP A 1 192 ? 41.622 12.607 -30.434 1.00 62.81 192 ASP A C 1
ATOM 1433 O O . ASP A 1 192 ? 42.347 11.978 -31.209 1.00 62.81 192 ASP A O 1
ATOM 1437 N N . LEU A 1 193 ? 40.665 11.981 -29.736 1.00 62.66 193 LEU A N 1
ATOM 1438 C CA . LEU A 1 193 ? 40.361 10.548 -29.854 1.00 62.66 193 LEU A CA 1
ATOM 1439 C C . LEU A 1 193 ? 39.784 10.170 -31.231 1.00 62.66 193 LEU A C 1
ATOM 1441 O O . LEU A 1 193 ? 40.005 9.049 -31.691 1.00 62.66 193 LEU A O 1
ATOM 1445 N N . PHE A 1 194 ? 39.102 11.094 -31.918 1.00 62.44 194 PHE A N 1
ATOM 1446 C CA . PHE A 1 194 ? 38.594 10.878 -33.282 1.00 62.44 194 PHE A CA 1
ATOM 1447 C C . PHE A 1 194 ? 39.687 10.933 -34.364 1.00 62.44 194 PHE A C 1
ATOM 1449 O O . PHE A 1 194 ? 39.457 10.447 -35.474 1.00 62.44 194 PHE A O 1
ATOM 1456 N N . GLY A 1 195 ? 40.872 11.472 -34.052 1.00 70.06 195 GLY A N 1
ATOM 1457 C CA . GLY A 1 195 ? 42.022 11.517 -34.963 1.00 70.06 195 GLY A CA 1
ATOM 1458 C C . GLY A 1 195 ? 42.848 10.226 -35.011 1.00 70.06 195 GLY A C 1
ATOM 1459 O O . GLY A 1 195 ? 43.627 10.031 -35.941 1.00 70.06 195 GLY A O 1
ATOM 1460 N N . ASN A 1 196 ? 42.683 9.320 -34.039 1.00 78.88 196 ASN A N 1
ATOM 1461 C CA . ASN A 1 196 ? 43.453 8.078 -33.978 1.00 78.88 196 ASN A CA 1
ATOM 1462 C C . ASN A 1 196 ? 42.782 6.959 -34.794 1.00 78.88 196 ASN A C 1
ATOM 1464 O O . ASN A 1 196 ? 41.689 6.483 -34.473 1.00 78.88 196 ASN A O 1
ATOM 1468 N N . GLU A 1 197 ? 43.476 6.481 -35.827 1.00 80.56 197 GLU A N 1
ATOM 1469 C CA . GLU A 1 197 ? 42.990 5.434 -36.732 1.00 80.56 197 GLU A CA 1
ATOM 1470 C C . GLU A 1 197 ? 42.679 4.110 -36.007 1.00 80.56 197 GLU A C 1
ATOM 1472 O O . GLU A 1 197 ? 41.769 3.374 -36.394 1.00 80.56 197 GLU A O 1
ATOM 1477 N N . THR A 1 198 ? 43.382 3.833 -34.905 1.00 82.50 198 THR A N 1
ATOM 1478 C CA . THR A 1 198 ? 43.143 2.660 -34.049 1.00 82.50 198 THR A CA 1
ATOM 1479 C C . THR A 1 198 ? 41.846 2.808 -33.256 1.00 82.50 198 THR A C 1
ATOM 1481 O O . THR A 1 198 ? 41.054 1.868 -33.183 1.00 82.50 198 THR A O 1
ATOM 1484 N N . VAL A 1 199 ? 41.578 4.001 -32.714 1.00 81.38 199 VAL A N 1
ATOM 1485 C CA . VAL A 1 199 ? 40.339 4.290 -31.973 1.00 81.38 199 VAL A CA 1
ATOM 1486 C C . VAL A 1 199 ? 39.141 4.209 -32.910 1.00 81.38 199 VAL A C 1
ATOM 1488 O O . VAL A 1 199 ? 38.148 3.591 -32.554 1.00 81.38 199 VAL A O 1
ATOM 1491 N N . ARG A 1 200 ? 39.240 4.719 -34.144 1.00 80.56 200 ARG A N 1
ATOM 1492 C CA . ARG A 1 200 ? 38.155 4.630 -35.136 1.00 80.56 200 ARG A CA 1
ATOM 1493 C C . ARG A 1 200 ? 37.818 3.188 -35.537 1.00 80.56 200 ARG A C 1
ATOM 1495 O O . ARG A 1 200 ? 36.643 2.871 -35.711 1.00 80.56 200 ARG A O 1
ATOM 1502 N N . LYS A 1 201 ? 38.825 2.312 -35.647 1.00 88.62 201 LYS A N 1
ATOM 1503 C CA . LYS A 1 201 ? 38.641 0.880 -35.962 1.00 88.62 201 LYS A CA 1
ATOM 1504 C C . LYS A 1 201 ? 37.951 0.117 -34.824 1.00 88.62 201 LYS A C 1
ATOM 1506 O O . LYS A 1 201 ? 37.122 -0.747 -35.092 1.00 88.62 201 LYS A O 1
ATOM 1511 N N . TRP A 1 202 ? 38.237 0.472 -33.570 1.00 87.62 202 TRP A N 1
ATOM 1512 C CA . TRP A 1 202 ? 37.628 -0.155 -32.388 1.00 87.62 202 TRP A CA 1
ATOM 1513 C C . TRP A 1 202 ? 36.367 0.549 -31.872 1.00 87.62 202 TRP A C 1
ATOM 1515 O O . TRP A 1 202 ? 35.593 -0.065 -31.140 1.00 87.62 202 TRP A O 1
ATOM 1525 N N . ALA A 1 203 ? 36.109 1.792 -32.284 1.00 84.75 203 ALA A N 1
ATOM 1526 C CA . ALA A 1 203 ? 34.961 2.574 -31.838 1.00 84.75 203 ALA A CA 1
ATOM 1527 C C . ALA A 1 203 ? 33.643 1.873 -32.168 1.00 84.75 203 ALA A C 1
ATOM 1529 O O . ALA A 1 203 ? 32.812 1.714 -31.284 1.00 84.75 203 ALA A O 1
ATOM 1530 N N . ALA A 1 204 ? 33.464 1.397 -33.403 1.00 84.88 204 ALA A N 1
ATOM 1531 C CA . ALA A 1 204 ? 32.232 0.714 -33.795 1.00 84.88 204 ALA A CA 1
ATOM 1532 C C . ALA A 1 204 ? 31.991 -0.599 -33.007 1.00 84.88 204 ALA A C 1
ATOM 1534 O O . ALA A 1 204 ? 30.902 -0.742 -32.447 1.00 84.88 204 ALA A O 1
ATOM 1535 N N . PRO A 1 205 ? 32.969 -1.519 -32.865 1.00 92.56 205 PRO A N 1
ATOM 1536 C CA . PRO A 1 205 ? 32.822 -2.709 -32.021 1.00 92.56 205 PRO A CA 1
ATOM 1537 C C . PRO A 1 205 ? 32.556 -2.405 -30.545 1.00 92.56 205 PRO A C 1
ATOM 1539 O O . PRO A 1 205 ? 31.673 -3.014 -29.945 1.00 92.56 205 PRO A O 1
ATOM 1542 N N . VAL A 1 206 ? 33.295 -1.462 -29.952 1.00 91.12 206 VAL A N 1
ATOM 1543 C CA . VAL A 1 206 ? 33.150 -1.119 -28.530 1.00 91.12 206 VAL A CA 1
ATOM 1544 C C . VAL A 1 206 ? 31.803 -0.452 -28.279 1.00 91.12 206 VAL A C 1
ATOM 1546 O O . VAL A 1 206 ? 31.104 -0.829 -27.344 1.00 91.12 206 VAL A O 1
ATOM 1549 N N . LEU A 1 207 ? 31.388 0.481 -29.137 1.00 89.06 207 LEU A N 1
ATOM 1550 C CA . LEU A 1 207 ? 30.077 1.120 -29.037 1.00 89.06 207 LEU A CA 1
ATOM 1551 C C . LEU A 1 207 ? 28.948 0.096 -29.232 1.00 89.06 207 LEU A C 1
ATOM 1553 O O . LEU A 1 207 ? 27.962 0.119 -28.499 1.00 89.06 207 LEU A O 1
ATOM 1557 N N . GLY A 1 208 ? 29.112 -0.850 -30.161 1.00 94.12 208 GLY A N 1
ATOM 1558 C CA . GLY A 1 208 ? 28.199 -1.980 -30.344 1.00 94.12 208 GLY A CA 1
ATOM 1559 C C . GLY A 1 208 ? 28.105 -2.864 -29.097 1.00 94.12 208 GLY A C 1
ATOM 1560 O O . GLY A 1 208 ? 27.013 -3.149 -28.615 1.00 94.12 208 GLY A O 1
ATOM 1561 N N . ALA A 1 209 ? 29.238 -3.241 -28.507 1.00 95.44 209 ALA A N 1
ATOM 1562 C CA . ALA A 1 209 ? 29.270 -4.048 -27.290 1.00 95.44 209 ALA A CA 1
ATOM 1563 C C . ALA A 1 209 ? 28.658 -3.312 -26.087 1.00 95.44 209 ALA A C 1
ATOM 1565 O O . ALA A 1 209 ? 27.888 -3.903 -25.332 1.00 95.44 209 ALA A O 1
ATOM 1566 N N . VAL A 1 210 ? 28.944 -2.016 -25.925 1.00 93.31 210 VAL A N 1
ATOM 1567 C CA . VAL A 1 210 ? 28.387 -1.184 -24.848 1.00 93.31 210 VAL A CA 1
ATOM 1568 C C . VAL A 1 210 ? 26.880 -1.009 -25.014 1.00 93.31 210 VAL A C 1
ATOM 1570 O O . VAL A 1 210 ? 26.143 -1.148 -24.040 1.00 93.31 210 VAL A O 1
ATOM 1573 N N . THR A 1 211 ? 26.393 -0.749 -26.229 1.00 92.62 211 THR A N 1
ATOM 1574 C CA . THR A 1 211 ? 24.951 -0.604 -26.493 1.00 92.62 211 THR A CA 1
ATOM 1575 C C . THR A 1 211 ? 24.197 -1.912 -26.261 1.00 92.62 211 THR A C 1
ATOM 1577 O O . THR A 1 211 ? 23.183 -1.906 -25.562 1.00 92.62 211 THR A O 1
ATOM 1580 N N . ILE A 1 212 ? 24.721 -3.042 -26.746 1.00 93.00 212 ILE A N 1
ATOM 1581 C CA . ILE A 1 212 ? 24.142 -4.374 -26.505 1.00 93.00 212 ILE A CA 1
ATOM 1582 C C . ILE A 1 212 ? 24.182 -4.718 -25.011 1.00 93.00 212 ILE A C 1
ATOM 1584 O O . ILE A 1 212 ? 23.169 -5.133 -24.453 1.00 93.00 212 ILE A O 1
ATOM 1588 N N . GLY A 1 213 ? 25.315 -4.496 -24.341 1.00 92.38 213 GLY A N 1
ATOM 1589 C CA . GLY A 1 213 ? 25.463 -4.728 -22.903 1.00 92.38 213 GLY A CA 1
ATOM 1590 C C . GLY A 1 213 ? 24.491 -3.886 -22.077 1.00 92.38 213 GLY A C 1
ATOM 1591 O O . GLY A 1 213 ? 23.856 -4.399 -21.159 1.00 92.38 213 GLY A O 1
ATOM 1592 N N . THR A 1 214 ? 24.293 -2.622 -22.458 1.00 87.94 214 THR A N 1
ATOM 1593 C CA . THR A 1 214 ? 23.315 -1.726 -21.821 1.00 87.94 214 THR A CA 1
ATOM 1594 C C . THR A 1 214 ? 21.885 -2.218 -22.041 1.00 87.94 214 THR A C 1
ATOM 1596 O O . THR A 1 214 ? 21.095 -2.247 -21.099 1.00 87.94 214 THR A O 1
ATOM 1599 N N . ALA A 1 215 ? 21.542 -2.658 -23.254 1.00 79.62 215 ALA A N 1
ATOM 1600 C CA . ALA A 1 215 ? 20.220 -3.205 -23.548 1.00 79.62 215 ALA A CA 1
ATOM 1601 C C . ALA A 1 215 ? 19.938 -4.481 -22.736 1.00 79.62 215 ALA A C 1
ATOM 1603 O O . ALA A 1 215 ? 18.877 -4.601 -22.124 1.00 79.62 215 ALA A O 1
ATOM 1604 N N . VAL A 1 216 ? 20.904 -5.402 -22.664 1.00 86.75 216 VAL A N 1
ATOM 1605 C CA . VAL A 1 216 ? 20.807 -6.624 -21.849 1.00 86.75 216 VAL A CA 1
ATOM 1606 C C . VAL A 1 216 ? 20.671 -6.286 -20.363 1.00 86.75 216 VAL A C 1
ATOM 1608 O O . VAL A 1 216 ? 19.835 -6.876 -19.678 1.00 86.75 216 VAL A O 1
ATOM 1611 N N . TYR A 1 217 ? 21.441 -5.311 -19.873 1.00 83.50 217 TYR A N 1
ATOM 1612 C CA . TYR A 1 217 ? 21.370 -4.857 -18.485 1.00 83.50 217 TYR A CA 1
ATOM 1613 C C . TYR A 1 217 ? 19.981 -4.317 -18.133 1.00 83.50 217 TYR A C 1
ATOM 1615 O O . TYR A 1 217 ? 19.392 -4.734 -17.137 1.00 83.50 217 TYR A O 1
ATOM 1623 N N . LEU A 1 218 ? 19.414 -3.453 -18.983 1.00 79.38 218 LEU A N 1
ATOM 1624 C CA . LEU A 1 218 ? 18.067 -2.928 -18.770 1.00 79.38 218 LEU A CA 1
ATOM 1625 C C . LEU A 1 218 ? 17.049 -4.062 -18.689 1.00 79.38 218 LEU A C 1
ATOM 1627 O O . LEU A 1 218 ? 16.246 -4.092 -17.766 1.00 79.38 218 LEU A O 1
ATOM 1631 N N . VAL A 1 219 ? 17.128 -5.033 -19.596 1.00 78.12 219 VAL A N 1
ATOM 1632 C CA . VAL A 1 219 ? 16.212 -6.179 -19.650 1.00 78.12 219 VAL A CA 1
ATOM 1633 C C . VAL A 1 219 ? 16.263 -7.042 -18.393 1.00 78.12 219 VAL A C 1
ATOM 1635 O O . VAL A 1 219 ? 15.214 -7.493 -17.926 1.00 78.12 219 VAL A O 1
ATOM 1638 N N . TRP A 1 220 ? 17.459 -7.259 -17.846 1.00 79.81 220 TRP A N 1
ATOM 1639 C CA . TRP A 1 220 ? 17.638 -7.975 -16.583 1.00 79.81 220 TRP A CA 1
ATOM 1640 C C . TRP A 1 220 ? 17.023 -7.200 -15.410 1.00 79.81 220 TRP A C 1
ATOM 1642 O O . TRP A 1 220 ? 16.440 -7.796 -14.504 1.00 79.81 220 TRP A O 1
ATOM 1652 N N . GLU A 1 221 ? 17.106 -5.872 -15.433 1.00 81.19 221 GLU A N 1
ATOM 1653 C CA . GLU A 1 221 ? 16.700 -5.010 -14.321 1.00 81.19 221 GLU A CA 1
ATOM 1654 C C . GLU A 1 221 ? 15.187 -4.681 -14.310 1.00 81.19 221 GLU A C 1
ATOM 1656 O O . GLU A 1 221 ? 14.610 -4.363 -13.261 1.00 81.19 221 GLU A O 1
ATOM 1661 N N . LEU A 1 222 ? 14.500 -4.809 -15.454 1.00 77.00 222 LEU A N 1
ATOM 1662 C CA . LEU A 1 222 ? 13.047 -4.602 -15.602 1.00 77.00 222 LEU A CA 1
ATOM 1663 C C . LEU A 1 222 ? 12.166 -5.343 -14.573 1.00 77.00 222 LEU A C 1
ATOM 1665 O O . LEU A 1 222 ? 11.297 -4.691 -13.980 1.00 77.00 222 LEU A O 1
ATOM 1669 N N . PRO A 1 223 ? 12.334 -6.658 -14.309 1.00 74.94 223 PRO A N 1
ATOM 1670 C CA . PRO A 1 223 ? 11.472 -7.379 -13.370 1.00 74.94 223 PRO A CA 1
ATOM 1671 C C . PRO A 1 223 ? 11.494 -6.793 -11.952 1.00 74.94 223 PRO A C 1
ATOM 1673 O O . PRO A 1 223 ? 10.479 -6.850 -11.258 1.00 74.94 223 PRO A O 1
ATOM 1676 N N . SER A 1 224 ? 12.615 -6.196 -11.530 1.00 77.31 224 SER A N 1
ATOM 1677 C CA . SER A 1 224 ? 12.795 -5.655 -10.176 1.00 77.31 224 SER A CA 1
ATOM 1678 C C . SER A 1 224 ? 12.389 -4.176 -10.061 1.00 77.31 224 SER A C 1
ATOM 1680 O O . SER A 1 224 ? 11.936 -3.728 -9.001 1.00 77.31 224 SER A O 1
ATOM 1682 N N . THR A 1 225 ? 12.530 -3.408 -11.145 1.00 80.94 225 THR A N 1
ATOM 1683 C CA . THR A 1 225 ? 12.353 -1.946 -11.148 1.00 80.94 225 THR A CA 1
ATOM 1684 C C . THR A 1 225 ? 10.930 -1.495 -11.442 1.00 80.94 225 THR A C 1
ATOM 1686 O O . THR A 1 225 ? 10.460 -0.528 -10.831 1.00 80.94 225 THR A O 1
ATOM 1689 N N . ILE A 1 226 ? 10.208 -2.189 -12.326 1.00 84.31 226 ILE A N 1
ATOM 1690 C CA . ILE A 1 226 ? 8.832 -1.816 -12.692 1.00 84.31 226 ILE A CA 1
ATOM 1691 C C . ILE A 1 226 ? 7.904 -1.833 -11.467 1.00 84.31 226 ILE A C 1
ATOM 1693 O O . ILE A 1 226 ? 7.255 -0.814 -11.219 1.00 84.31 226 ILE A O 1
ATOM 1697 N N . PRO A 1 227 ? 7.873 -2.889 -10.623 1.00 86.44 227 PRO A N 1
ATOM 1698 C CA . PRO A 1 227 ? 7.001 -2.885 -9.451 1.00 86.44 227 PRO A CA 1
ATOM 1699 C C . PRO A 1 227 ? 7.319 -1.749 -8.477 1.00 86.44 227 PRO A C 1
ATOM 1701 O O . PRO A 1 227 ? 6.408 -1.099 -7.972 1.00 86.44 227 PRO A O 1
ATOM 1704 N N . LYS A 1 228 ? 8.606 -1.445 -8.259 1.00 85.94 228 LYS A N 1
ATOM 1705 C CA . LYS A 1 228 ? 9.047 -0.366 -7.358 1.00 85.94 228 LYS A CA 1
ATOM 1706 C C . LYS A 1 228 ? 8.634 1.012 -7.867 1.00 85.94 228 LYS A C 1
ATOM 1708 O O . LYS A 1 228 ? 8.181 1.851 -7.096 1.00 85.94 228 LYS A O 1
ATOM 1713 N N . THR A 1 229 ? 8.797 1.268 -9.163 1.00 83.50 229 THR A N 1
ATOM 1714 C CA . THR A 1 229 ? 8.474 2.576 -9.755 1.00 83.50 229 THR A CA 1
ATOM 1715 C C . THR A 1 229 ? 6.970 2.825 -9.799 1.00 83.50 229 THR A C 1
ATOM 1717 O O . THR A 1 229 ? 6.524 3.910 -9.424 1.00 83.50 229 THR A O 1
ATOM 1720 N N . VAL A 1 230 ? 6.181 1.819 -10.185 1.00 84.06 230 VAL A N 1
ATOM 1721 C CA . VAL A 1 230 ? 4.712 1.878 -10.152 1.00 84.06 230 VAL A CA 1
ATOM 1722 C C . VAL A 1 230 ? 4.217 2.026 -8.713 1.00 84.06 230 VAL A C 1
ATOM 1724 O O . VAL A 1 230 ? 3.406 2.904 -8.429 1.00 84.06 230 VAL A O 1
ATOM 1727 N N . GLY A 1 231 ? 4.767 1.233 -7.795 1.00 82.38 231 GLY A N 1
ATOM 1728 C CA . GLY A 1 231 ? 4.456 1.270 -6.371 1.00 82.38 231 GLY A CA 1
ATOM 1729 C C . GLY A 1 231 ? 4.672 2.637 -5.725 1.00 82.38 231 GLY A C 1
ATOM 1730 O O . GLY A 1 231 ? 3.750 3.189 -5.128 1.00 82.38 231 GLY A O 1
ATOM 1731 N N . ARG A 1 232 ? 5.850 3.247 -5.926 1.00 85.69 232 ARG A N 1
ATOM 1732 C CA . ARG A 1 232 ? 6.157 4.608 -5.440 1.00 85.69 232 ARG A CA 1
ATOM 1733 C C . ARG A 1 232 ? 5.206 5.666 -5.995 1.00 85.69 232 ARG A C 1
ATOM 1735 O O . ARG A 1 232 ? 4.828 6.584 -5.274 1.00 85.69 232 ARG A O 1
ATOM 1742 N N . ARG A 1 233 ? 4.806 5.549 -7.266 1.00 82.62 233 ARG A N 1
ATOM 1743 C CA . ARG A 1 233 ? 3.845 6.476 -7.887 1.00 82.62 233 ARG A CA 1
ATOM 1744 C C . ARG A 1 233 ? 2.456 6.341 -7.267 1.00 82.62 233 ARG A C 1
ATOM 1746 O O . ARG A 1 233 ? 1.835 7.360 -6.983 1.00 82.62 233 ARG A O 1
ATOM 1753 N N . ILE A 1 234 ? 1.992 5.114 -7.023 1.00 81.31 234 ILE A N 1
ATOM 1754 C CA . ILE A 1 234 ? 0.721 4.859 -6.327 1.00 81.31 234 ILE A CA 1
ATOM 1755 C C . ILE A 1 234 ? 0.779 5.433 -4.907 1.00 81.31 234 ILE A C 1
ATOM 1757 O O . ILE A 1 234 ? -0.121 6.170 -4.515 1.00 81.31 234 ILE A O 1
ATOM 1761 N N . GLN A 1 235 ? 1.856 5.160 -4.166 1.00 81.06 235 GLN A N 1
ATOM 1762 C CA . GLN A 1 235 ? 2.048 5.673 -2.809 1.00 81.06 235 GLN A CA 1
ATOM 1763 C C . GLN A 1 235 ? 2.013 7.206 -2.782 1.00 81.06 235 GLN A C 1
ATOM 1765 O O . GLN A 1 235 ? 1.243 7.778 -2.020 1.00 81.06 235 GLN A O 1
ATOM 1770 N N . ALA A 1 236 ? 2.764 7.878 -3.659 1.00 77.94 236 ALA A N 1
ATOM 1771 C CA . ALA A 1 236 ? 2.772 9.339 -3.737 1.00 77.94 236 ALA A CA 1
ATOM 1772 C C . ALA A 1 236 ? 1.384 9.921 -4.058 1.00 77.94 236 ALA A C 1
ATOM 1774 O O . ALA A 1 236 ? 0.995 10.944 -3.500 1.00 77.94 236 ALA A O 1
ATOM 1775 N N . GLN A 1 237 ? 0.614 9.261 -4.929 1.00 79.94 237 GLN A N 1
ATOM 1776 C CA . GLN A 1 237 ? -0.747 9.686 -5.263 1.00 79.94 237 GLN A CA 1
ATOM 1777 C C . GLN A 1 237 ? -1.745 9.476 -4.120 1.00 79.94 237 GLN A C 1
ATOM 1779 O O . GLN A 1 237 ? -2.696 10.245 -4.008 1.00 79.94 237 GLN A O 1
ATOM 1784 N N . LEU A 1 238 ? -1.571 8.439 -3.303 1.00 76.06 238 LEU A N 1
ATOM 1785 C CA . LEU A 1 238 ? -2.454 8.164 -2.170 1.00 76.06 238 LEU A CA 1
ATOM 1786 C C . LEU A 1 238 ? -2.112 9.038 -0.962 1.00 76.06 238 LEU A C 1
ATOM 1788 O O . LEU A 1 238 ? -3.018 9.611 -0.370 1.00 76.06 238 LEU A O 1
ATOM 1792 N N . VAL A 1 239 ? -0.824 9.230 -0.669 1.00 76.44 239 VAL A N 1
ATOM 1793 C CA . VAL A 1 239 ? -0.358 10.127 0.402 1.00 76.44 239 VAL A CA 1
ATOM 1794 C C . VAL A 1 239 ? -0.775 11.572 0.122 1.00 76.44 239 VAL A C 1
ATOM 1796 O O . VAL A 1 239 ? -1.331 12.228 0.995 1.00 76.44 239 VAL A O 1
ATOM 1799 N N . LYS A 1 240 ? -0.617 12.050 -1.122 1.00 68.81 240 LYS A N 1
ATOM 1800 C CA . LYS A 1 240 ? -1.076 13.395 -1.511 1.00 68.81 240 LYS A CA 1
ATOM 1801 C C . LYS A 1 240 ? -2.594 13.574 -1.352 1.00 68.81 240 LYS A C 1
ATOM 1803 O O . LYS A 1 240 ? -3.055 14.677 -1.081 1.00 68.81 240 LYS A O 1
ATOM 1808 N N . ARG A 1 241 ? -3.382 12.508 -1.545 1.00 57.84 241 ARG A N 1
ATOM 1809 C CA . ARG A 1 241 ? -4.844 12.543 -1.367 1.00 57.84 241 ARG A CA 1
ATOM 1810 C C . ARG A 1 241 ? -5.265 12.509 0.098 1.00 57.84 241 ARG A C 1
ATOM 1812 O O . ARG A 1 241 ? -6.284 13.117 0.415 1.00 57.84 241 ARG A O 1
ATOM 1819 N N . ASP A 1 242 ? -4.495 11.862 0.967 1.00 53.34 242 ASP A N 1
ATOM 1820 C CA . ASP A 1 242 ? -4.744 11.847 2.412 1.00 53.34 242 ASP A CA 1
ATOM 1821 C C . ASP A 1 242 ? -4.699 13.271 2.996 1.00 53.34 242 ASP A C 1
ATOM 1823 O O . ASP A 1 242 ? -5.627 13.685 3.685 1.00 53.34 242 ASP A O 1
ATOM 1827 N N . GLU A 1 243 ? -3.721 14.093 2.591 1.00 48.75 243 GLU A N 1
ATOM 1828 C CA . GLU A 1 243 ? -3.621 15.501 3.022 1.00 48.75 243 GLU A CA 1
ATOM 1829 C C . GLU A 1 243 ? -4.843 16.348 2.619 1.00 48.75 243 GLU A C 1
ATOM 1831 O O . GLU A 1 243 ? -5.248 17.251 3.349 1.00 48.75 243 GLU A O 1
ATOM 1836 N N . THR A 1 244 ? -5.484 16.028 1.492 1.00 43.69 244 THR A N 1
ATOM 1837 C CA . THR A 1 244 ? -6.718 16.703 1.051 1.00 43.69 244 THR A CA 1
ATOM 1838 C C . THR A 1 244 ? -7.994 16.136 1.686 1.00 43.69 244 THR A C 1
ATOM 1840 O O . THR A 1 244 ? -9.003 16.836 1.758 1.00 43.69 244 THR A O 1
ATOM 1843 N N . LEU A 1 245 ? -7.968 14.886 2.163 1.00 41.19 245 LEU A N 1
ATOM 1844 C CA . LEU A 1 245 ? -9.126 14.175 2.727 1.00 41.19 245 LEU A CA 1
ATOM 1845 C C . LEU A 1 245 ? -9.284 14.351 4.244 1.00 41.19 245 LEU A C 1
ATOM 1847 O O . LEU A 1 245 ? -10.367 14.086 4.762 1.00 41.19 245 LEU A O 1
ATOM 1851 N N . VAL A 1 246 ? -8.289 14.903 4.949 1.00 38.22 246 VAL A N 1
ATOM 1852 C CA . VAL A 1 246 ? -8.453 15.357 6.348 1.00 38.22 246 VAL A CA 1
ATOM 1853 C C . VAL A 1 246 ? -9.545 16.446 6.480 1.00 38.22 246 VAL A C 1
ATOM 1855 O O . VAL A 1 246 ? -10.043 16.687 7.577 1.00 38.22 246 VAL A O 1
ATOM 1858 N N . GLY A 1 247 ? -9.998 17.053 5.373 1.00 30.75 247 GLY A N 1
ATOM 1859 C CA . GLY A 1 247 ? -11.120 18.002 5.341 1.00 30.75 247 GLY A CA 1
ATOM 1860 C C . GLY A 1 247 ? -12.514 17.426 5.038 1.00 30.75 247 GLY A C 1
ATOM 1861 O O . GLY A 1 247 ? -13.494 18.154 5.192 1.00 30.75 247 GLY A O 1
ATOM 1862 N N . ALA A 1 248 ? -12.662 16.169 4.600 1.00 32.31 248 ALA A N 1
ATOM 1863 C CA . ALA A 1 248 ? -13.972 15.645 4.199 1.00 32.31 248 ALA A CA 1
ATOM 1864 C C . ALA A 1 248 ? -14.070 14.119 4.325 1.00 32.31 248 ALA A C 1
ATOM 1866 O O . ALA A 1 248 ? -13.427 13.357 3.607 1.00 32.31 248 ALA A O 1
ATOM 1867 N N . ASN A 1 249 ? -14.948 13.685 5.223 1.00 39.28 249 ASN A N 1
ATOM 1868 C CA . ASN A 1 249 ? -15.282 12.290 5.473 1.00 39.28 249 ASN A CA 1
ATOM 1869 C C . ASN A 1 249 ? -15.654 11.533 4.181 1.00 39.28 249 ASN A C 1
ATOM 1871 O O . ASN A 1 249 ? -16.646 11.853 3.528 1.00 39.28 249 ASN A O 1
ATOM 1875 N N . GLY A 1 250 ? -14.894 10.474 3.883 1.00 47.22 250 GLY A N 1
ATOM 1876 C CA . GLY A 1 250 ? -15.364 9.282 3.172 1.00 47.22 250 GLY A CA 1
ATOM 1877 C C . GLY A 1 250 ? -15.577 9.387 1.661 1.00 47.22 250 GLY A C 1
ATOM 1878 O O . GLY A 1 250 ? -16.712 9.299 1.209 1.00 47.22 250 GLY A O 1
ATOM 1879 N N . VAL A 1 251 ? -14.502 9.430 0.863 1.00 39.22 251 VAL A N 1
ATOM 1880 C CA . VAL A 1 251 ? -14.530 9.030 -0.563 1.00 39.22 251 VAL A CA 1
ATOM 1881 C C . VAL A 1 251 ? -13.158 8.467 -0.977 1.00 39.22 251 VAL A C 1
ATOM 1883 O O . VAL A 1 251 ? -12.379 9.134 -1.649 1.00 39.22 251 VAL A O 1
ATOM 1886 N N . VAL A 1 252 ? -12.823 7.234 -0.578 1.00 40.50 252 VAL A N 1
ATOM 1887 C CA . VAL A 1 252 ? -11.527 6.607 -0.950 1.00 40.50 252 VAL A CA 1
ATOM 1888 C C . VAL A 1 252 ? -11.610 5.765 -2.235 1.00 40.50 252 VAL A C 1
ATOM 1890 O O . VAL A 1 252 ? -10.589 5.330 -2.753 1.00 40.50 252 VAL A O 1
ATOM 1893 N N . LEU A 1 253 ? -12.789 5.586 -2.837 1.00 41.16 253 LEU A N 1
ATOM 1894 C CA . LEU A 1 253 ? -12.940 4.630 -3.946 1.00 41.16 253 LEU A CA 1
ATOM 1895 C C . LEU A 1 253 ? -13.573 5.165 -5.233 1.00 41.16 253 LEU A C 1
ATOM 1897 O O . LEU A 1 253 ? -13.775 4.380 -6.149 1.00 41.16 253 LEU A O 1
ATOM 1901 N N . GLN A 1 254 ? -13.848 6.469 -5.356 1.00 41.19 254 GLN A N 1
ATOM 1902 C CA . GLN A 1 254 ? -14.588 6.987 -6.522 1.00 41.19 254 GLN A CA 1
ATOM 1903 C C . GLN A 1 254 ? -13.791 7.890 -7.482 1.00 41.19 254 GLN A C 1
ATOM 1905 O O . GLN A 1 254 ? -14.371 8.403 -8.426 1.00 41.19 254 GLN A O 1
ATOM 1910 N N . VAL A 1 255 ? -12.481 8.091 -7.279 1.00 40.69 255 VAL A N 1
ATOM 1911 C CA . VAL A 1 255 ? -11.678 9.035 -8.101 1.00 40.69 255 VAL A CA 1
ATOM 1912 C C . VAL A 1 255 ? -10.516 8.353 -8.847 1.00 40.69 255 VAL A C 1
ATOM 1914 O O . VAL A 1 255 ? -9.684 9.015 -9.458 1.00 40.69 255 VAL A O 1
ATOM 1917 N N . VAL A 1 256 ? -10.413 7.020 -8.824 1.00 44.47 256 VAL A N 1
ATOM 1918 C CA . VAL A 1 256 ? -9.262 6.306 -9.426 1.00 44.47 256 VAL A CA 1
ATOM 1919 C C . VAL A 1 256 ? -9.605 5.595 -10.745 1.00 44.47 256 VAL A C 1
ATOM 1921 O O . VAL A 1 256 ? -8.733 4.941 -11.309 1.00 44.47 256 VAL A O 1
ATOM 1924 N N . ASP A 1 257 ? -10.807 5.787 -11.298 1.00 40.25 257 ASP A N 1
ATOM 1925 C CA . ASP A 1 257 ? -11.163 5.225 -12.612 1.00 40.25 257 ASP A CA 1
ATOM 1926 C C . ASP A 1 257 ? -10.933 6.175 -13.803 1.00 40.25 257 ASP A C 1
ATOM 1928 O O . ASP A 1 257 ? -10.646 5.685 -14.894 1.00 40.25 257 ASP A O 1
ATOM 1932 N N . ASP A 1 258 ? -10.930 7.504 -13.624 1.00 38.59 258 ASP A N 1
ATOM 1933 C CA . ASP A 1 258 ? -11.092 8.394 -14.793 1.00 38.59 258 ASP A CA 1
ATOM 1934 C C . ASP A 1 258 ? -9.806 9.063 -15.329 1.00 38.59 258 ASP A C 1
ATOM 1936 O O . ASP A 1 258 ? -9.695 9.289 -16.531 1.00 38.59 258 ASP A O 1
ATOM 1940 N N . GLU A 1 259 ? -8.786 9.354 -14.508 1.00 44.22 259 GLU A N 1
ATOM 1941 C CA . GLU A 1 259 ? -7.681 10.235 -14.964 1.00 44.22 259 GLU A CA 1
ATOM 1942 C C . GLU A 1 259 ? -6.370 9.498 -15.320 1.00 44.22 259 GLU A C 1
ATOM 1944 O O . GLU A 1 259 ? -5.566 9.951 -16.133 1.00 44.22 259 GLU A O 1
ATOM 1949 N N . SER A 1 260 ? -6.142 8.315 -14.743 1.00 40.09 260 SER A N 1
ATOM 1950 C CA . SER A 1 260 ? -4.893 7.546 -14.934 1.00 40.09 260 SER A CA 1
ATOM 1951 C C . SER A 1 260 ? -4.934 6.544 -16.093 1.00 40.09 260 SER A C 1
ATOM 1953 O O . SER A 1 260 ? -3.892 6.080 -16.557 1.00 40.09 260 SER A O 1
ATOM 1955 N N . THR A 1 261 ? -6.135 6.208 -16.549 1.00 48.44 261 THR A N 1
ATOM 1956 C CA . THR A 1 261 ? -6.440 5.441 -17.763 1.00 48.44 261 THR A CA 1
ATOM 1957 C C . THR A 1 261 ? -6.363 6.339 -18.999 1.00 48.44 261 THR A C 1
ATOM 1959 O O . THR A 1 261 ? -5.860 5.896 -20.025 1.00 48.44 261 THR A O 1
ATOM 1962 N N . PHE A 1 262 ? -6.732 7.620 -18.895 1.00 40.72 262 PHE A N 1
ATOM 1963 C CA . PHE A 1 262 ? -6.798 8.542 -20.035 1.00 40.72 262 PHE A CA 1
ATOM 1964 C C . PHE A 1 262 ? -5.421 8.908 -20.626 1.00 40.72 262 PHE A C 1
ATOM 1966 O O . PHE A 1 262 ? -5.207 8.767 -21.826 1.00 40.72 262 PHE A O 1
ATOM 1973 N N . LEU A 1 263 ? -4.432 9.258 -19.792 1.00 42.06 263 LEU A N 1
ATOM 1974 C CA . LEU A 1 263 ? -3.094 9.664 -20.268 1.00 42.06 263 LEU A CA 1
ATOM 1975 C C . LEU A 1 263 ? -2.224 8.506 -20.801 1.00 42.06 263 LEU A C 1
ATOM 1977 O O . LEU A 1 263 ? -1.232 8.735 -21.493 1.00 42.06 263 LEU A O 1
ATOM 1981 N N . MET A 1 264 ? -2.564 7.255 -20.470 1.00 46.38 264 MET A N 1
ATOM 1982 C CA . MET A 1 264 ? -1.854 6.064 -20.952 1.00 46.38 264 MET A CA 1
ATOM 1983 C C . MET A 1 264 ? -2.580 5.345 -22.096 1.00 46.38 264 MET A C 1
ATOM 1985 O O . MET A 1 264 ? -1.907 4.690 -22.887 1.00 46.38 264 MET A O 1
ATOM 1989 N N . ASP A 1 265 ? -3.901 5.490 -22.232 1.00 50.56 265 ASP A N 1
ATOM 1990 C CA . ASP A 1 265 ? -4.656 4.975 -23.384 1.00 50.56 265 ASP A CA 1
ATOM 1991 C C . ASP A 1 265 ? -4.379 5.803 -24.654 1.00 50.56 265 ASP A C 1
ATOM 1993 O O . ASP A 1 265 ? -4.312 5.248 -25.747 1.00 50.56 265 ASP A O 1
ATOM 1997 N N . GLU A 1 266 ? -4.099 7.106 -24.520 1.00 50.06 266 GLU A N 1
ATOM 1998 C CA . GLU A 1 266 ? -3.664 7.966 -25.634 1.00 50.06 266 GLU A CA 1
ATOM 1999 C C . GLU A 1 266 ? -2.286 7.549 -26.177 1.00 50.06 266 GLU A C 1
ATOM 2001 O O . GLU A 1 266 ? -2.146 7.246 -27.363 1.00 50.06 266 GLU A O 1
ATOM 2006 N N . ARG A 1 267 ? -1.283 7.392 -25.297 1.00 46.47 267 ARG A N 1
ATOM 2007 C CA . ARG A 1 267 ? 0.048 6.890 -25.696 1.00 46.47 267 ARG A CA 1
ATOM 2008 C C . ARG A 1 267 ? 0.034 5.414 -26.090 1.00 46.47 267 ARG A C 1
ATOM 2010 O O . ARG A 1 267 ? 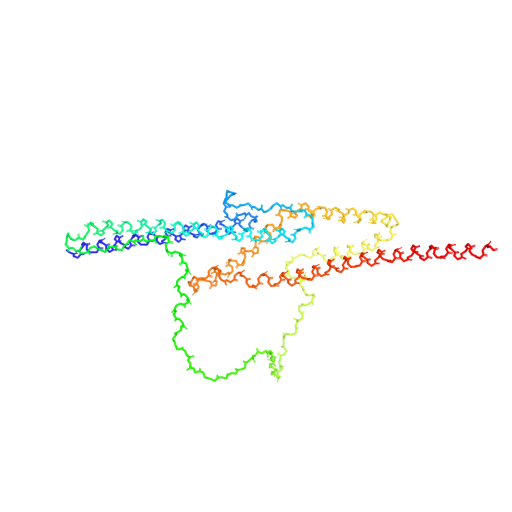0.806 4.997 -26.946 1.00 46.47 267 ARG A O 1
ATOM 2017 N N . GLY A 1 268 ? -0.851 4.614 -25.498 1.00 51.22 268 GLY A N 1
ATOM 2018 C CA . GLY A 1 268 ? -1.073 3.222 -25.885 1.00 51.22 268 GLY A CA 1
ATOM 2019 C C . GLY A 1 268 ? -1.635 3.106 -27.301 1.00 51.22 268 GLY A C 1
ATOM 2020 O O . GLY A 1 268 ? -1.192 2.247 -28.060 1.00 51.22 268 GLY A O 1
ATOM 2021 N N . LYS A 1 269 ? -2.549 4.002 -27.696 1.00 58.28 269 LYS A N 1
ATOM 2022 C CA . LYS A 1 269 ? -3.071 4.095 -29.069 1.00 58.28 269 LYS A CA 1
ATOM 2023 C C . LYS A 1 269 ? -2.017 4.574 -30.063 1.00 58.28 269 LYS A C 1
ATOM 2025 O O . LYS A 1 269 ? -1.974 4.040 -31.167 1.00 58.28 269 LYS A O 1
ATOM 2030 N N . GLU A 1 270 ? -1.139 5.499 -29.680 1.00 55.09 270 GLU A N 1
ATOM 2031 C CA . GLU A 1 270 ? -0.016 5.927 -30.527 1.00 55.09 270 GLU A CA 1
ATOM 2032 C C . GLU A 1 270 ? 0.999 4.803 -30.760 1.00 55.09 270 GLU A C 1
ATOM 2034 O O . GLU A 1 270 ? 1.390 4.559 -31.900 1.00 55.09 270 GLU A O 1
ATOM 2039 N N . VAL A 1 271 ? 1.387 4.071 -29.711 1.00 54.12 271 VAL A N 1
ATOM 2040 C CA . VAL A 1 271 ? 2.348 2.959 -29.833 1.00 54.12 271 VAL A CA 1
ATOM 2041 C C . VAL A 1 271 ? 1.738 1.789 -30.606 1.00 54.12 271 VAL A C 1
ATOM 2043 O O . VAL A 1 271 ? 2.398 1.213 -31.466 1.00 54.12 271 VAL A O 1
ATOM 2046 N N . LYS A 1 272 ? 0.454 1.486 -30.385 1.00 60.38 272 LYS A N 1
ATOM 2047 C CA . LYS A 1 272 ? -0.274 0.467 -31.156 1.00 60.38 272 LYS A CA 1
ATOM 2048 C C . LYS A 1 272 ? -0.464 0.888 -32.619 1.00 60.38 272 LYS A C 1
ATOM 2050 O O . LYS A 1 272 ? -0.364 0.059 -33.518 1.00 60.38 272 LYS A O 1
ATOM 2055 N N . GLY A 1 273 ? -0.652 2.186 -32.866 1.00 68.06 273 GLY A N 1
ATOM 2056 C CA . GLY A 1 273 ? -0.636 2.776 -34.203 1.00 68.06 273 GLY A CA 1
ATOM 2057 C C . GLY A 1 273 ? 0.731 2.650 -34.878 1.00 68.06 273 GLY A C 1
ATOM 2058 O O . GLY A 1 273 ? 0.799 2.266 -36.044 1.00 68.06 273 GLY A O 1
ATOM 2059 N N . ALA A 1 274 ? 1.819 2.895 -34.146 1.00 64.25 274 ALA A N 1
ATOM 2060 C CA . ALA A 1 274 ? 3.182 2.724 -34.643 1.00 64.25 274 ALA A CA 1
ATOM 2061 C C . ALA A 1 274 ? 3.494 1.253 -34.985 1.00 64.25 274 ALA A C 1
ATOM 2063 O O . ALA A 1 274 ? 4.080 0.973 -36.031 1.00 64.25 274 ALA A O 1
ATOM 2064 N N . GLU A 1 275 ? 3.028 0.309 -34.167 1.00 68.25 275 GLU A N 1
ATOM 2065 C CA . GLU A 1 275 ? 3.178 -1.133 -34.403 1.00 68.25 275 GLU A CA 1
ATOM 2066 C C . GLU A 1 275 ? 2.373 -1.605 -35.633 1.00 68.25 275 GLU A C 1
ATOM 2068 O O . GLU A 1 275 ? 2.858 -2.385 -36.462 1.00 68.25 275 GLU A O 1
ATOM 2073 N N . ASP A 1 276 ? 1.165 -1.067 -35.831 1.00 73.56 276 ASP A N 1
ATOM 2074 C CA . ASP A 1 276 ? 0.361 -1.328 -37.027 1.00 73.56 276 ASP A CA 1
ATOM 2075 C C . ASP A 1 276 ? 0.969 -0.725 -38.303 1.00 73.56 276 ASP A C 1
ATOM 2077 O O . ASP A 1 276 ? 0.861 -1.321 -39.384 1.00 73.56 276 ASP A O 1
ATOM 2081 N N . VAL A 1 277 ? 1.635 0.429 -38.198 1.00 71.12 277 VAL A N 1
ATOM 2082 C CA . VAL A 1 277 ? 2.384 1.047 -39.304 1.00 71.12 277 VAL A CA 1
ATOM 2083 C C . VAL A 1 277 ? 3.598 0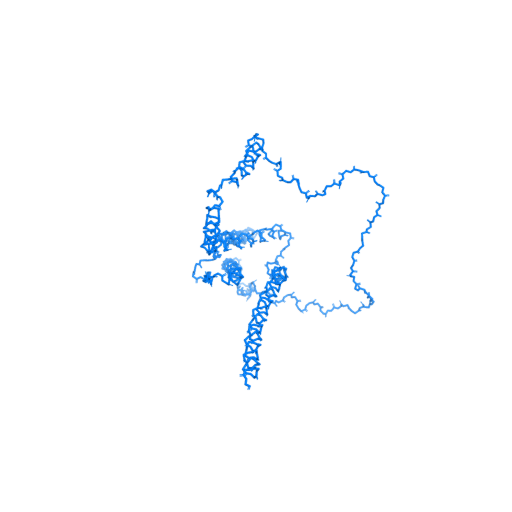.195 -39.677 1.00 71.12 277 VAL A C 1
ATOM 2085 O O . VAL A 1 277 ? 3.799 -0.081 -40.863 1.00 71.12 277 VAL A O 1
ATOM 2088 N N . GLU A 1 278 ? 4.352 -0.313 -38.701 1.00 71.69 278 GLU A N 1
ATOM 2089 C CA . GLU A 1 278 ? 5.489 -1.209 -38.953 1.00 71.69 278 GLU A CA 1
ATOM 2090 C C . GLU A 1 278 ? 5.043 -2.511 -39.644 1.00 71.69 278 GLU A C 1
ATOM 2092 O O . GLU A 1 278 ? 5.660 -2.974 -40.613 1.00 71.69 278 GLU A O 1
ATOM 2097 N N . ARG A 1 279 ? 3.912 -3.081 -39.211 1.00 77.62 279 ARG A N 1
ATOM 2098 C CA . ARG A 1 279 ? 3.330 -4.282 -39.827 1.00 77.62 279 ARG A CA 1
ATOM 2099 C C . ARG A 1 279 ? 2.898 -4.043 -41.276 1.00 77.62 279 ARG A C 1
ATOM 2101 O O . ARG A 1 279 ? 3.086 -4.922 -42.121 1.00 77.62 279 ARG A O 1
ATOM 2108 N N . LYS A 1 280 ? 2.340 -2.867 -41.588 1.00 78.25 280 LYS A N 1
ATOM 2109 C CA . LYS A 1 280 ? 1.999 -2.475 -42.968 1.00 78.25 280 LYS A CA 1
ATOM 2110 C C . LYS A 1 280 ? 3.251 -2.269 -43.824 1.00 78.25 280 LYS A C 1
ATOM 2112 O O . LYS A 1 280 ? 3.265 -2.731 -44.964 1.00 78.25 280 LYS A O 1
ATOM 2117 N N . ALA A 1 281 ? 4.304 -1.662 -43.275 1.00 77.12 281 ALA A N 1
ATOM 2118 C CA . ALA A 1 281 ? 5.574 -1.468 -43.973 1.00 77.12 281 ALA A CA 1
ATOM 2119 C C . ALA A 1 281 ? 6.234 -2.807 -44.350 1.00 77.12 281 ALA A C 1
ATOM 2121 O O . ALA A 1 281 ? 6.619 -2.993 -45.503 1.00 77.12 281 ALA A O 1
ATOM 2122 N N . LYS A 1 282 ? 6.272 -3.786 -43.433 1.00 80.19 282 LYS A N 1
ATOM 2123 C CA . LYS A 1 282 ? 6.789 -5.139 -43.729 1.00 80.19 282 LYS A CA 1
ATOM 2124 C C . LYS A 1 282 ? 6.018 -5.826 -44.860 1.00 80.19 282 LYS A C 1
ATOM 2126 O O . LYS A 1 282 ? 6.635 -6.362 -45.776 1.00 80.19 282 LYS A O 1
ATOM 2131 N N . ARG A 1 283 ? 4.681 -5.744 -44.849 1.00 84.12 283 ARG A N 1
ATOM 2132 C CA . ARG A 1 283 ? 3.833 -6.297 -45.925 1.00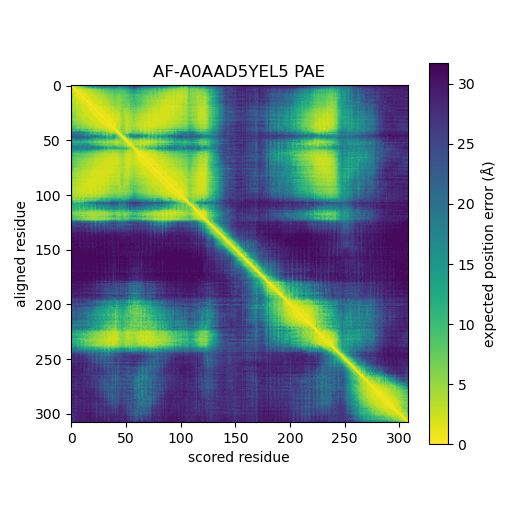 84.12 283 ARG A CA 1
ATOM 2133 C C . ARG A 1 283 ? 4.046 -5.598 -47.270 1.00 84.12 283 ARG A C 1
ATOM 2135 O O . ARG A 1 283 ? 3.950 -6.239 -48.312 1.00 84.12 283 ARG A O 1
ATOM 2142 N N . ALA A 1 284 ? 4.318 -4.294 -47.264 1.00 82.06 284 ALA A N 1
ATOM 2143 C CA . ALA A 1 284 ? 4.626 -3.552 -48.483 1.00 82.06 284 ALA A CA 1
ATOM 2144 C C . ALA A 1 284 ? 5.970 -3.993 -49.081 1.00 82.06 284 ALA A C 1
ATOM 2146 O O . ALA A 1 284 ? 6.038 -4.266 -50.276 1.00 82.06 284 ALA A O 1
ATOM 2147 N N . VAL A 1 285 ? 7.009 -4.143 -48.253 1.00 83.88 285 VAL A N 1
ATOM 2148 C CA . VAL A 1 285 ? 8.326 -4.647 -48.687 1.00 83.88 285 VAL A CA 1
ATOM 2149 C C . VAL A 1 285 ? 8.218 -6.048 -49.291 1.00 83.88 285 VAL A C 1
ATOM 2151 O O . VAL A 1 285 ? 8.826 -6.326 -50.321 1.00 83.88 285 VAL A O 1
ATOM 2154 N N . GLU A 1 286 ? 7.412 -6.920 -48.689 1.00 88.75 286 GLU A N 1
ATOM 2155 C CA . GLU A 1 286 ? 7.173 -8.270 -49.203 1.00 88.75 286 GLU A CA 1
ATOM 2156 C C . GLU A 1 286 ? 6.493 -8.251 -50.582 1.00 88.75 286 GLU A C 1
ATOM 2158 O O . GLU A 1 286 ? 6.944 -8.938 -51.498 1.00 88.75 286 GLU A O 1
ATOM 2163 N N . LYS A 1 287 ? 5.496 -7.376 -50.783 1.00 85.94 287 LYS A N 1
ATOM 2164 C CA . LYS A 1 287 ? 4.882 -7.159 -52.105 1.00 85.94 287 LYS A CA 1
ATOM 2165 C C . LYS A 1 287 ? 5.866 -6.622 -53.141 1.00 85.94 287 LYS A C 1
ATOM 2167 O O . LYS A 1 287 ? 5.812 -7.049 -54.290 1.00 85.94 287 LYS A O 1
ATOM 2172 N N . PHE A 1 288 ? 6.754 -5.701 -52.767 1.00 88.44 288 PHE A N 1
ATOM 2173 C CA . PHE A 1 288 ? 7.759 -5.183 -53.699 1.00 88.44 288 PHE A CA 1
ATOM 2174 C C . PHE A 1 288 ? 8.741 -6.269 -54.139 1.00 88.44 288 PHE A C 1
ATOM 2176 O O . PHE A 1 288 ? 9.037 -6.359 -55.326 1.00 88.44 288 PHE A O 1
ATOM 2183 N N . ARG A 1 289 ? 9.158 -7.150 -53.223 1.00 84.69 289 ARG A N 1
ATOM 2184 C CA . ARG A 1 289 ? 9.972 -8.325 -53.572 1.00 84.69 289 ARG A CA 1
ATOM 2185 C C . ARG A 1 289 ? 9.236 -9.291 -54.497 1.00 84.69 289 ARG A C 1
ATOM 2187 O O . ARG A 1 289 ? 9.841 -9.859 -55.399 1.00 84.69 289 ARG A O 1
ATOM 2194 N N . GLU A 1 290 ? 7.931 -9.474 -54.304 1.00 90.38 290 GLU A N 1
ATOM 2195 C CA . GLU A 1 290 ? 7.128 -10.306 -55.204 1.00 90.38 290 GLU A CA 1
ATOM 2196 C C . GLU A 1 290 ? 7.031 -9.698 -56.614 1.00 90.38 290 GLU A C 1
ATOM 2198 O O . GLU A 1 290 ? 7.143 -10.424 -57.602 1.00 90.38 290 GLU A O 1
ATOM 2203 N N . ILE A 1 291 ? 6.866 -8.375 -56.717 1.00 90.56 291 ILE A N 1
ATOM 2204 C CA . ILE A 1 291 ? 6.845 -7.659 -58.001 1.00 90.56 291 ILE A CA 1
ATOM 2205 C C . ILE A 1 291 ? 8.208 -7.746 -58.693 1.00 90.56 291 ILE A C 1
ATOM 2207 O O . ILE A 1 291 ? 8.250 -8.012 -59.889 1.00 90.56 291 ILE A O 1
ATOM 2211 N N . GLU A 1 292 ? 9.309 -7.576 -57.960 1.00 84.44 292 GLU A N 1
ATOM 2212 C CA . GLU A 1 292 ? 10.671 -7.714 -58.492 1.00 84.44 292 GLU A CA 1
ATOM 2213 C C . GLU A 1 292 ? 10.913 -9.119 -59.056 1.00 84.44 292 GLU A C 1
ATOM 2215 O O . GLU A 1 292 ? 11.416 -9.262 -60.170 1.00 84.44 292 GLU A O 1
ATOM 2220 N N . ARG A 1 293 ? 10.457 -10.159 -58.345 1.00 81.94 293 ARG A N 1
ATOM 2221 C CA . ARG A 1 293 ? 10.530 -11.548 -58.816 1.00 81.94 293 ARG A CA 1
ATOM 2222 C C . ARG A 1 293 ? 9.755 -11.747 -60.122 1.00 81.94 293 ARG A C 1
ATOM 2224 O O . ARG A 1 293 ? 10.297 -12.306 -61.068 1.00 81.94 293 ARG A O 1
ATOM 2231 N N . ARG A 1 294 ? 8.518 -11.241 -60.201 1.00 83.62 294 ARG A N 1
ATOM 2232 C CA . ARG A 1 294 ? 7.691 -11.326 -61.422 1.00 83.62 294 ARG A CA 1
ATOM 2233 C C . ARG A 1 294 ? 8.268 -10.503 -62.578 1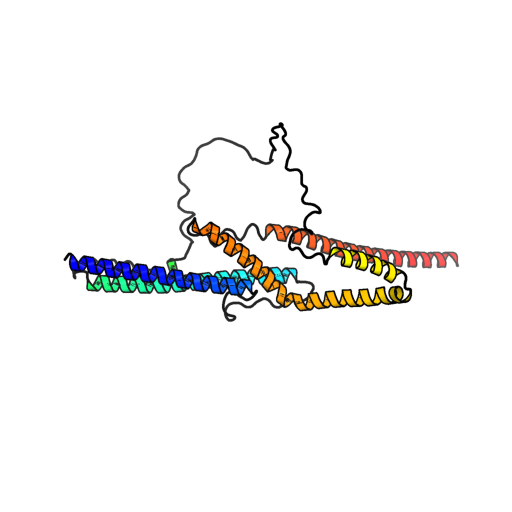.00 83.62 294 ARG A C 1
ATOM 2235 O O . ARG A 1 294 ? 8.174 -10.918 -63.726 1.00 83.62 294 ARG A O 1
ATOM 2242 N N . ALA A 1 295 ? 8.868 -9.348 -62.299 1.00 80.44 295 ALA A N 1
ATOM 2243 C CA . ALA A 1 295 ? 9.535 -8.534 -63.313 1.00 80.44 295 ALA A CA 1
ATOM 2244 C C . ALA A 1 295 ? 10.796 -9.225 -63.859 1.00 80.44 295 ALA A C 1
ATOM 2246 O O . ALA A 1 295 ? 11.057 -9.153 -65.059 1.00 80.44 295 ALA A O 1
ATOM 2247 N N . GLY A 1 296 ? 11.538 -9.934 -63.000 1.00 78.25 296 GLY A N 1
ATOM 2248 C CA . GLY A 1 296 ? 12.650 -10.797 -63.403 1.00 78.25 296 GLY A CA 1
ATOM 2249 C C . GLY A 1 296 ? 12.207 -11.924 -64.338 1.00 78.25 296 GLY A C 1
ATOM 2250 O O . GLY A 1 296 ? 12.793 -12.084 -65.403 1.00 78.25 296 GLY A O 1
ATOM 2251 N N . GLU A 1 297 ? 11.119 -12.624 -63.999 1.00 82.69 297 GLU A N 1
ATOM 2252 C CA . GLU A 1 297 ? 10.536 -13.686 -64.839 1.00 82.69 297 GLU A CA 1
ATOM 2253 C C . GLU A 1 297 ? 10.115 -13.157 -66.226 1.00 82.69 297 GLU A C 1
ATOM 2255 O O . GLU A 1 297 ? 10.404 -13.776 -67.247 1.00 82.69 297 GLU A O 1
ATOM 2260 N N . VAL A 1 298 ? 9.480 -11.979 -66.297 1.00 79.88 298 VAL A N 1
ATOM 2261 C CA . VAL A 1 298 ? 9.087 -11.364 -67.582 1.00 79.88 298 VAL A CA 1
ATOM 2262 C C . VAL A 1 298 ? 10.305 -10.958 -68.413 1.00 79.88 298 VAL A C 1
ATOM 2264 O O . VAL A 1 298 ? 10.282 -11.095 -69.636 1.00 79.88 298 VAL A O 1
ATOM 2267 N N . ARG A 1 299 ? 11.374 -10.474 -67.770 1.00 73.75 299 ARG A N 1
ATOM 2268 C CA . ARG A 1 299 ? 12.618 -10.119 -68.458 1.00 73.75 299 ARG A CA 1
ATOM 2269 C C . ARG A 1 299 ? 13.322 -11.347 -69.031 1.00 73.75 299 ARG A C 1
ATOM 2271 O O . ARG A 1 299 ? 13.757 -11.296 -70.174 1.00 73.75 299 ARG A O 1
ATOM 2278 N N . GLU A 1 300 ? 13.379 -12.441 -68.281 1.00 75.62 300 GLU A N 1
ATOM 2279 C CA . GLU A 1 300 ? 13.954 -13.709 -68.744 1.00 75.62 300 GLU A CA 1
ATOM 2280 C C . GLU A 1 300 ? 13.174 -14.269 -69.944 1.00 75.62 300 GLU A C 1
ATOM 2282 O O . GLU A 1 300 ? 13.762 -14.646 -70.956 1.00 75.62 300 GLU A O 1
ATOM 2287 N N . VAL A 1 301 ? 11.837 -14.222 -69.895 1.00 75.56 301 VAL A N 1
ATOM 2288 C CA . VAL A 1 301 ? 10.981 -14.617 -71.026 1.00 75.56 301 VAL A CA 1
ATOM 2289 C C . VAL A 1 301 ? 11.186 -13.704 -72.242 1.00 75.56 301 VAL A C 1
ATOM 2291 O O . VAL A 1 301 ? 11.241 -14.193 -73.369 1.00 75.56 301 VAL A O 1
ATOM 2294 N N . ALA A 1 302 ? 11.330 -12.392 -72.046 1.00 69.56 302 ALA A N 1
ATOM 2295 C CA . ALA A 1 302 ? 11.581 -11.451 -73.140 1.00 69.56 302 ALA A CA 1
ATOM 2296 C C . ALA A 1 302 ? 12.967 -11.645 -73.784 1.00 69.56 302 ALA A C 1
ATOM 2298 O O . ALA A 1 302 ? 13.093 -11.544 -75.004 1.00 69.56 302 ALA A O 1
ATOM 2299 N N . GLU A 1 303 ? 13.997 -11.958 -72.992 1.00 67.88 303 GLU A N 1
ATOM 2300 C CA . GLU A 1 303 ? 15.342 -12.265 -73.496 1.00 67.88 303 GLU A CA 1
ATOM 2301 C C . GLU A 1 303 ? 15.365 -13.598 -74.274 1.00 67.88 303 GLU A C 1
ATOM 2303 O O . GLU A 1 303 ? 16.020 -13.687 -75.314 1.00 67.88 303 GLU A O 1
ATOM 2308 N N . LEU A 1 304 ? 14.571 -14.597 -73.865 1.00 60.47 304 LEU A N 1
ATOM 2309 C CA . LEU A 1 304 ? 14.394 -15.853 -74.610 1.00 60.47 304 LEU A CA 1
ATOM 2310 C C . LEU A 1 304 ? 13.694 -15.657 -75.966 1.00 60.47 304 LEU A C 1
ATOM 2312 O O . LEU A 1 304 ? 14.091 -16.281 -76.947 1.00 60.47 304 LEU A O 1
ATOM 2316 N N . VAL A 1 305 ? 12.694 -14.773 -76.050 1.00 62.78 305 VAL A N 1
ATOM 2317 C CA . VAL A 1 305 ? 11.992 -14.455 -77.313 1.00 62.78 305 VAL A CA 1
ATOM 2318 C C . VAL A 1 305 ? 12.890 -13.707 -78.301 1.00 62.78 305 VAL A C 1
ATOM 2320 O O . VAL A 1 305 ? 12.740 -13.876 -79.503 1.00 62.78 305 VAL A O 1
ATOM 2323 N N . ASN A 1 306 ? 13.840 -12.906 -77.815 1.00 57.50 306 ASN A N 1
ATOM 2324 C CA . ASN A 1 306 ? 14.767 -12.151 -78.665 1.00 57.50 306 ASN A CA 1
ATOM 2325 C C . ASN A 1 306 ? 15.976 -12.985 -79.143 1.00 57.50 306 ASN A C 1
ATOM 2327 O O . ASN A 1 306 ? 16.803 -12.492 -79.908 1.00 57.50 306 ASN A O 1
ATOM 2331 N N . SER A 1 307 ? 16.097 -14.224 -78.651 1.00 55.25 307 SER A N 1
ATOM 2332 C CA . SER A 1 307 ? 17.180 -15.170 -78.957 1.00 55.25 307 SER A CA 1
ATOM 2333 C C . SER A 1 307 ? 16.755 -16.292 -79.921 1.00 55.25 307 SER A C 1
ATOM 2335 O O . SER A 1 307 ? 17.577 -17.156 -80.234 1.00 55.25 307 SER A O 1
ATOM 2337 N N . ALA A 1 308 ? 15.490 -16.299 -80.356 1.00 46.41 308 ALA A N 1
ATOM 2338 C CA . ALA A 1 308 ? 14.898 -17.238 -81.313 1.00 46.41 308 ALA A CA 1
ATOM 2339 C C . ALA A 1 308 ? 14.640 -16.546 -82.658 1.00 46.41 308 ALA A C 1
ATOM 2341 O O . ALA A 1 308 ? 14.820 -17.220 -83.697 1.00 46.41 308 ALA A O 1
#

InterPro domains:
  IPR027094 Mitofusin family [PTHR10465] (10-293)

Mean predicted aligned error: 19.16 Å

pLDDT: mean 70.98, std 18.99, range [28.08, 95.44]

Solvent-accessible surface area (backbone atoms only — not comparable to full-atom values): 18806 Å² total; per-residue (Å²): 114,68,70,64,50,55,53,48,53,51,54,52,50,50,48,51,53,52,39,52,52,50,40,54,52,53,34,49,51,49,47,51,53,17,42,53,30,20,33,65,34,38,52,20,44,65,73,91,81,47,72,79,73,81,84,74,55,87,91,38,52,67,61,46,52,53,51,40,48,53,46,37,52,52,21,46,55,49,42,51,51,52,34,51,48,53,37,34,54,42,49,51,57,43,52,52,51,52,51,52,51,47,66,72,74,51,66,102,81,66,88,74,82,84,78,74,88,58,60,87,60,74,78,60,87,82,79,86,81,8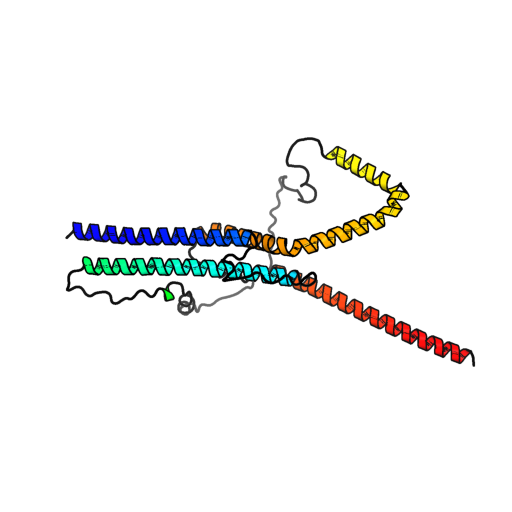2,85,84,77,87,75,88,82,94,70,83,84,81,86,78,89,84,79,84,88,81,86,85,84,82,92,78,88,80,90,86,83,90,73,79,92,69,92,72,88,85,78,84,82,80,96,68,95,76,55,67,67,58,52,54,54,48,54,55,50,52,58,57,48,71,70,36,71,67,47,58,70,45,44,60,61,51,52,49,52,50,52,51,50,50,52,53,49,52,63,69,45,44,80,68,46,51,39,26,55,51,19,40,51,51,36,55,55,49,55,60,45,50,74,64,41,81,77,50,91,85,77,92,81,80,77,81,75,68,68,74,53,51,73,48,51,54,54,48,51,51,52,53,48,51,54,53,49,51,55,50,51,54,55,50,54,52,50,51,52,52,49,51,52,53,52,50,54,53,49,53,53,50,55,54,63,76,72,110

Foldseek 3Di:
DVVLVVVLVVVLVVLVVVLVVVLVVVLVVLLVQLLVCLLQLHQSDDPVPADQDDDPADPCLVVSLVSSLVRNVVSSVVSNVVSLVSSLVSVLVSVVVNVVSCVVRPPPPDDDDPDDDDSVVPPPPPPPDDPPPPDDDDDDDDDDDDDDDDDDDDDDDDDDDDDDPDPDPPPDDDDDPPPDVCVVVVVVVVVVCVVDPVSVVCVVVVVVVVVVVVVVVCSVCSVSVSSNVSSSVVSVVVVVVVVVCVVDPDDPDDPPPPDPCVVVVVVVVVVVVVVVVVVVVVVVVVVVVVVVVVVVVVVVVVVVVVVD

Radius of gyration: 34.95 Å; Cα contacts (8 Å, |Δi|>4): 128; chains: 1; bounding box: 83×66×123 Å

Sequence (308 aa):
MKSTKDTLEEKLGSIEEAGATRTRSKTKEMLNLALDRVGQGKPGVEKSLISLPPYPRLLRIWDYAQEVRKTLLAGIGIAVKLGEEEARVTTSGGVDKIANIGDEYLPEGVERSRRVFMPEAMFNSLADKKGRRQSKRYSGTGGAIVAGGAVDEDPNLTALSVVSVGLGALTMVGGKTLGVRGLIEGMVRVTDLFGNETVRKWAAPVLGAVTIGTAVYLVWELPSTIPKTVGRRIQAQLVKRDETLVGANGVVLQVVDDESTFLMDERGKEVKGAEDVERKAKRAVEKFREIERRAGEVREVAELVNSA

Organism: NCBI:txid2056292

Secondary structure (DSSP, 8-state):
-HHHHHHHHHHHHHHHHHHHHHHHHHHHHHHHHHHHHHHTTS-SS-TTT--PPPP--GGGHHHHHHHHHHHHHHHHHHHHHHHHHHHHHHHHHHHHHHHHHHHHHS-TTSPPP-----GGGTT-TTSSSSSS--SS--------------PPP-----------SSS-TTS-S---S-SHHHHHHHHHHHHHHTT-HHHHHHHHHHHHHHHHHHHHHHHHHHHHHHHHHHHHHHHHHHHHHHHHHTTSS--SSSSSSSSTTHHHHHHHHHHHHHHHHHHHHHHHHHHHHHHHHHHHHHHHHHHHHTT-